Protein AF-A0A7C6NPG9-F1 (afdb_monomer)

Mean predicted aligned error: 8.16 Å

Radius of gyration: 20.33 Å; Cα contacts (8 Å, |Δi|>4): 436; chains: 1; bounding box: 54×54×48 Å

Foldseek 3Di:
DDPVPPPPPDDDDDDDPPPDPVVVCVVPVPPDCPPDPACVVAPDQAEAQAEEEDPVRALVNVLVLCVVRVYAYHYEDELDPVANQAAVNLVVQCVRHVVGRHAYEYEYADPPSPVRYDPVSNVVHLFYEYELQQFQLLEPVRDGGNFQDLPGDHPDLLSNLVRSLVSLLCVLQPPDGHAEHPPPQFGHPVCCVCSDVSCDPVSLLSSLVSCLVRNHAYECEQCRLDDDLVSVLNNVVSVHAYHYHDNDHDPCPPPRPSVVVSCVVSVPHNSRHDDGPDDD

pLDDT: mean 88.04, std 20.7, range [27.03, 98.88]

Structure (mmCIF, N/CA/C/O backbone):
data_AF-A0A7C6NPG9-F1
#
_entry.id   AF-A0A7C6NPG9-F1
#
loop_
_atom_site.group_PDB
_atom_site.id
_atom_site.type_symbol
_atom_site.label_atom_id
_atom_site.label_alt_id
_atom_site.label_comp_id
_atom_site.label_asym_id
_atom_site.label_entity_id
_atom_site.label_seq_id
_atom_site.pdbx_PDB_ins_code
_atom_site.Cartn_x
_atom_site.Cartn_y
_atom_site.Cartn_z
_atom_site.occupancy
_atom_site.B_iso_or_equiv
_atom_site.auth_seq_id
_atom_site.auth_comp_id
_atom_site.auth_asym_id
_atom_site.auth_atom_id
_atom_site.pdbx_PDB_model_num
ATOM 1 N N . MET A 1 1 ? 28.989 20.343 -19.379 1.00 43.62 1 MET A N 1
ATOM 2 C CA . MET A 1 1 ? 28.104 21.466 -19.761 1.00 43.62 1 MET A CA 1
ATOM 3 C C . MET A 1 1 ? 26.789 21.275 -19.014 1.00 43.62 1 MET A C 1
ATOM 5 O O . MET A 1 1 ? 26.152 20.246 -19.195 1.00 43.62 1 MET A O 1
ATOM 9 N N . ASN A 1 2 ? 26.491 22.150 -18.053 1.00 37.84 2 ASN A N 1
ATOM 10 C CA . ASN A 1 2 ? 25.486 21.929 -17.008 1.00 37.84 2 ASN A CA 1
ATOM 11 C C . ASN A 1 2 ? 24.077 22.279 -17.536 1.00 37.84 2 ASN A C 1
ATOM 13 O O . ASN A 1 2 ? 23.869 23.384 -18.029 1.00 37.84 2 ASN A O 1
ATOM 17 N N . ARG A 1 3 ? 23.110 21.351 -17.466 1.00 53.62 3 ARG A N 1
ATOM 18 C CA . ARG A 1 3 ? 21.764 21.485 -18.079 1.00 53.62 3 ARG A CA 1
ATOM 19 C C . ARG A 1 3 ? 20.844 22.520 -17.403 1.00 53.62 3 ARG A C 1
ATOM 21 O O . ARG A 1 3 ? 19.715 22.702 -17.843 1.00 53.62 3 ARG A O 1
ATOM 28 N N . ARG A 1 4 ? 21.317 23.223 -16.369 1.00 50.12 4 ARG A N 1
ATOM 29 C CA . ARG A 1 4 ? 20.534 24.225 -15.623 1.00 50.12 4 ARG A CA 1
ATOM 30 C C . ARG A 1 4 ? 20.455 25.612 -16.275 1.00 50.12 4 ARG A C 1
ATOM 32 O O . ARG A 1 4 ? 19.612 26.398 -15.861 1.00 50.12 4 ARG A O 1
ATOM 39 N N . ASP A 1 5 ? 21.242 25.897 -17.314 1.00 45.09 5 ASP A N 1
ATOM 40 C CA . ASP A 1 5 ? 21.284 27.243 -17.914 1.00 45.09 5 ASP A CA 1
ATOM 41 C C . ASP A 1 5 ? 20.530 27.394 -19.248 1.00 45.09 5 ASP A C 1
ATOM 43 O O . ASP A 1 5 ? 20.424 28.502 -19.767 1.00 45.09 5 ASP A O 1
ATOM 47 N N . PHE A 1 6 ? 19.927 26.330 -19.793 1.00 43.44 6 PHE A N 1
ATOM 48 C CA . PHE A 1 6 ? 19.206 26.429 -21.074 1.00 43.44 6 PHE A CA 1
ATOM 49 C C . PHE A 1 6 ? 17.827 27.110 -20.963 1.00 43.44 6 PHE A C 1
ATOM 51 O O . PHE A 1 6 ? 17.309 27.626 -21.948 1.00 43.44 6 PHE A O 1
ATOM 58 N N . LEU A 1 7 ? 17.239 27.184 -19.765 1.00 41.12 7 LEU A N 1
ATOM 59 C CA . LEU A 1 7 ? 15.895 27.751 -19.574 1.00 41.12 7 LEU A CA 1
ATOM 60 C C . LEU A 1 7 ? 15.866 29.265 -19.309 1.00 41.12 7 LEU A C 1
ATOM 62 O O . LEU A 1 7 ? 14.789 29.825 -19.132 1.00 41.12 7 LEU A O 1
ATOM 66 N N . LYS A 1 8 ? 17.009 29.962 -19.316 1.00 40.19 8 LYS A N 1
ATOM 67 C CA . LYS A 1 8 ? 17.044 31.406 -19.013 1.00 40.19 8 LYS A CA 1
ATOM 68 C C . LYS A 1 8 ? 16.786 32.338 -20.207 1.00 40.19 8 LYS A C 1
ATOM 70 O O . LYS A 1 8 ? 16.685 33.540 -19.990 1.00 40.19 8 LYS A O 1
ATOM 75 N N . HIS A 1 9 ? 16.625 31.831 -21.436 1.00 38.50 9 HIS A N 1
ATOM 76 C CA . HIS A 1 9 ? 16.491 32.694 -22.626 1.00 38.50 9 HIS A CA 1
ATOM 77 C C . HIS A 1 9 ? 15.376 32.348 -23.630 1.00 38.50 9 HIS A C 1
ATOM 79 O O . HIS A 1 9 ? 15.371 32.893 -24.730 1.00 38.50 9 HIS A O 1
ATOM 85 N N . ALA A 1 10 ? 14.375 31.545 -23.267 1.00 38.50 10 ALA A N 1
ATOM 86 C CA . ALA A 1 10 ? 13.179 31.381 -24.103 1.00 38.50 10 ALA A CA 1
ATOM 87 C C . ALA A 1 10 ? 12.038 32.278 -23.593 1.00 38.50 10 ALA A C 1
ATOM 89 O O . ALA A 1 10 ? 11.136 31.840 -22.882 1.00 38.50 10 ALA A O 1
ATOM 90 N N . GLY A 1 11 ? 12.118 33.568 -23.919 1.00 35.56 11 GLY A N 1
ATOM 91 C CA . GLY A 1 11 ? 11.033 34.518 -23.706 1.00 35.56 11 GLY A CA 1
ATOM 92 C C . GLY A 1 11 ? 9.909 34.343 -24.732 1.00 35.56 11 GLY A C 1
ATOM 93 O O . GLY A 1 11 ? 10.155 34.381 -25.930 1.00 35.56 11 GLY A O 1
ATOM 94 N N . VAL A 1 12 ? 8.689 34.194 -24.208 1.00 41.16 12 VAL A N 1
ATOM 95 C CA . VAL A 1 12 ? 7.408 34.742 -24.696 1.00 41.16 12 VAL A CA 1
ATOM 96 C C . VAL A 1 12 ? 7.058 34.546 -26.180 1.00 41.16 12 VAL A C 1
ATOM 98 O O . VAL A 1 12 ? 7.424 35.355 -27.026 1.00 41.16 12 VAL A O 1
ATOM 101 N N . ALA A 1 13 ? 6.162 33.589 -26.450 1.00 30.25 13 ALA A N 1
ATOM 102 C CA . ALA A 1 13 ? 5.085 33.756 -27.432 1.00 30.25 13 ALA A CA 1
ATOM 103 C C . ALA A 1 13 ? 3.959 32.723 -27.214 1.00 30.25 13 ALA A C 1
ATOM 105 O O . ALA A 1 13 ? 4.184 31.526 -27.350 1.00 30.25 13 ALA A O 1
ATOM 106 N N . GLY A 1 14 ? 2.736 33.208 -26.963 1.00 28.72 14 GLY A N 1
ATOM 107 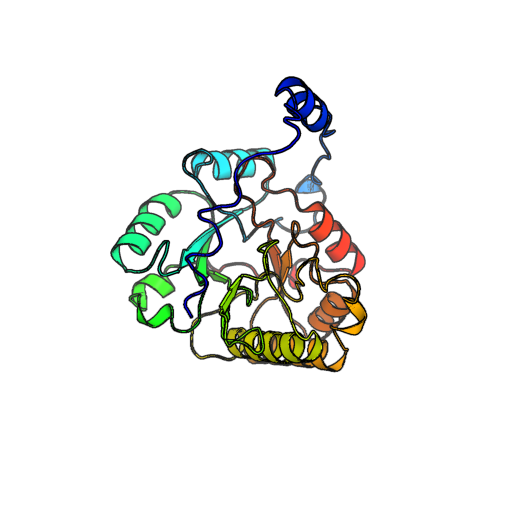C CA . GLY A 1 14 ? 1.514 32.538 -27.426 1.00 28.72 14 GLY A CA 1
ATOM 108 C C . GLY A 1 14 ? 0.586 31.918 -26.375 1.00 28.72 14 GLY A C 1
ATOM 109 O O . GLY A 1 14 ? 0.762 30.773 -25.986 1.00 28.72 14 GLY A O 1
ATOM 110 N N . GLY A 1 15 ? -0.497 32.638 -26.054 1.00 27.03 15 GLY A N 1
ATOM 111 C CA . GLY A 1 15 ? -1.814 32.029 -25.819 1.00 27.03 15 GLY A CA 1
ATOM 112 C C . GLY A 1 15 ? -2.217 31.750 -24.371 1.00 27.03 15 GLY A C 1
ATOM 113 O O . GLY A 1 15 ? -2.255 30.603 -23.943 1.00 27.03 15 GLY A O 1
ATOM 114 N N . ALA A 1 16 ? -2.632 32.786 -23.640 1.00 30.33 16 ALA A N 1
ATOM 115 C CA . ALA A 1 16 ? -3.438 32.606 -22.438 1.00 30.33 16 ALA A CA 1
ATOM 116 C C . ALA A 1 16 ? -4.848 32.121 -22.829 1.00 30.33 16 ALA A C 1
ATOM 118 O O . ALA A 1 16 ? -5.660 32.905 -23.317 1.00 30.33 16 ALA A O 1
ATOM 119 N N . VAL A 1 17 ? -5.155 30.844 -22.592 1.00 34.66 17 VAL A N 1
ATOM 120 C CA . VAL A 1 17 ? -6.544 30.397 -22.426 1.00 34.66 17 VAL A CA 1
ATOM 121 C C . VAL A 1 17 ? -6.832 30.457 -20.934 1.00 34.66 17 VAL A C 1
ATOM 123 O O . VAL A 1 17 ? -6.521 29.539 -20.181 1.00 34.66 17 VAL A O 1
ATOM 126 N N . ALA A 1 18 ? -7.376 31.588 -20.490 1.00 35.69 18 ALA A N 1
ATOM 127 C CA . ALA A 1 18 ? -7.943 31.702 -19.159 1.00 35.69 18 ALA A CA 1
ATOM 128 C C . ALA A 1 18 ? -9.204 30.828 -19.106 1.00 35.69 18 ALA A C 1
ATOM 130 O O . ALA A 1 18 ? -10.278 31.245 -19.537 1.00 35.69 18 ALA A O 1
ATOM 131 N N . ALA A 1 19 ? -9.077 29.599 -18.606 1.00 33.88 19 ALA A N 1
ATOM 132 C CA . ALA A 1 19 ? -10.237 28.817 -18.209 1.00 33.88 19 ALA A CA 1
ATOM 133 C C . ALA A 1 19 ? -10.867 29.518 -16.997 1.00 33.88 19 ALA A C 1
ATOM 135 O O . ALA A 1 19 ? -10.298 29.535 -15.906 1.00 33.88 19 ALA A O 1
ATOM 136 N N . SER A 1 20 ? -12.007 30.179 -17.208 1.00 31.59 20 SER A N 1
ATOM 137 C CA . SER A 1 20 ? -12.741 30.854 -16.141 1.00 31.59 20 SER A CA 1
ATOM 138 C C . SER A 1 20 ? -13.070 29.870 -15.002 1.00 31.59 20 SER A C 1
ATOM 140 O O . SER A 1 20 ? -13.523 28.758 -15.287 1.00 31.59 20 SER A O 1
ATOM 142 N N . PRO A 1 21 ? -12.953 30.277 -13.720 1.00 36.16 21 PRO A N 1
ATOM 143 C CA . PRO A 1 21 ? -13.248 29.417 -12.563 1.00 36.16 21 PRO A CA 1
ATOM 144 C C . PRO A 1 21 ? -14.691 28.875 -12.546 1.00 36.16 21 PRO A C 1
ATOM 146 O O . PRO A 1 21 ? -14.996 27.896 -11.870 1.00 36.16 21 PRO A O 1
ATOM 149 N N . LEU A 1 22 ? -15.582 29.493 -13.326 1.00 31.06 22 LEU A N 1
ATOM 150 C CA . LEU A 1 22 ? -16.975 29.091 -13.507 1.00 31.06 22 LEU A CA 1
ATOM 151 C C . LEU A 1 22 ? -17.149 27.795 -14.320 1.00 31.06 22 LEU A C 1
ATOM 153 O O . LEU A 1 22 ? -18.102 27.065 -14.060 1.00 31.06 22 LEU A O 1
ATOM 157 N N . LEU A 1 23 ? -16.237 27.464 -15.246 1.00 31.91 23 LEU A N 1
ATOM 158 C CA . LEU A 1 23 ? -16.332 26.220 -16.028 1.00 31.91 23 LEU A CA 1
ATOM 159 C C . LEU A 1 23 ? -15.858 24.995 -15.231 1.00 31.91 23 LEU A C 1
ATOM 161 O O . LEU A 1 23 ? -16.433 23.918 -15.364 1.00 31.91 23 LEU A O 1
ATOM 165 N N . ALA A 1 24 ? -14.856 25.168 -14.362 1.00 33.75 24 ALA A N 1
ATOM 166 C CA . ALA A 1 24 ? -14.411 24.113 -13.453 1.00 33.75 24 ALA A CA 1
ATOM 167 C C . ALA A 1 24 ? -15.534 23.737 -12.470 1.00 33.75 24 ALA A C 1
ATOM 169 O O . ALA A 1 24 ? -15.864 22.564 -12.331 1.00 33.75 24 ALA A O 1
ATOM 170 N N . ASN A 1 25 ? -16.219 24.724 -11.882 1.00 31.23 25 ASN A N 1
ATOM 171 C CA . ASN A 1 25 ? -17.321 24.459 -10.951 1.00 31.23 25 ASN A CA 1
ATOM 172 C C . ASN A 1 25 ? -18.562 23.818 -11.597 1.00 31.23 25 ASN A C 1
ATOM 174 O O . ASN A 1 25 ? -19.316 23.146 -10.898 1.00 31.23 25 ASN A O 1
ATOM 178 N N . GLN A 1 26 ? -18.791 23.983 -12.904 1.00 28.05 26 GLN A N 1
ATOM 179 C CA . GLN A 1 26 ? -19.907 23.318 -13.591 1.00 28.05 26 GLN A CA 1
ATOM 180 C C . GLN A 1 26 ? -19.599 21.870 -13.993 1.00 28.05 26 GLN A C 1
ATOM 182 O O . GLN A 1 26 ? -20.517 21.056 -14.033 1.00 28.05 26 GLN A O 1
ATOM 187 N N . LEU A 1 27 ? -18.329 21.520 -14.220 1.00 31.00 27 LEU A N 1
ATOM 188 C CA . LEU A 1 27 ? -17.924 20.137 -14.501 1.00 31.00 27 LEU A CA 1
ATOM 189 C C . LEU A 1 27 ? -17.851 19.266 -13.233 1.00 31.00 27 LEU A C 1
ATOM 191 O O . LEU A 1 27 ? -18.008 18.053 -13.326 1.00 31.00 27 LEU A O 1
ATOM 195 N N . PHE A 1 28 ? -17.692 19.871 -12.049 1.00 37.09 28 PHE A N 1
ATOM 196 C CA . PHE A 1 28 ? -17.689 19.158 -10.761 1.00 37.09 28 PHE A CA 1
ATOM 197 C C . PHE A 1 28 ? -19.038 19.168 -10.016 1.00 37.09 28 PHE A C 1
ATOM 199 O O . PHE A 1 28 ? -19.187 18.440 -9.037 1.00 37.09 28 PHE A O 1
ATOM 206 N N . SER A 1 29 ? -20.041 19.937 -10.462 1.00 31.78 29 SER A N 1
ATOM 207 C CA . SER A 1 29 ? -21.351 20.018 -9.782 1.00 31.78 29 SER A CA 1
ATOM 208 C C . SER A 1 29 ? -22.369 18.953 -10.207 1.00 31.78 29 SER A C 1
ATOM 210 O O . SER A 1 29 ? -23.457 18.901 -9.642 1.00 31.78 29 SER A O 1
ATOM 212 N N . HIS A 1 30 ? -22.023 18.096 -11.171 1.00 30.38 30 HIS A N 1
ATOM 213 C CA . HIS A 1 30 ? -22.862 16.982 -11.636 1.00 30.38 30 HIS A CA 1
ATOM 214 C C . HIS A 1 30 ? -22.224 15.615 -11.363 1.00 30.38 30 HIS A C 1
ATOM 216 O O . HIS A 1 30 ? -22.497 14.642 -12.063 1.00 30.38 30 HIS A O 1
ATOM 222 N N . ALA A 1 31 ? -21.394 15.511 -10.321 1.00 39.16 31 ALA A N 1
ATOM 223 C CA . ALA A 1 31 ? -21.174 14.215 -9.699 1.00 39.16 31 ALA A CA 1
ATOM 224 C C . ALA A 1 31 ? -22.497 13.808 -9.038 1.00 39.16 31 ALA A C 1
ATOM 226 O O . ALA A 1 31 ? -22.768 14.179 -7.893 1.00 39.16 31 ALA A O 1
ATOM 227 N N . GLU A 1 32 ? -23.342 13.093 -9.786 1.00 35.56 32 GLU A N 1
ATOM 228 C CA . GLU A 1 32 ? -24.391 12.265 -9.206 1.00 35.56 32 GLU A CA 1
ATOM 229 C C . GLU A 1 32 ? -23.813 11.587 -7.964 1.00 35.56 32 GLU A C 1
ATOM 231 O O . GLU A 1 32 ? -22.690 11.071 -7.977 1.00 35.56 32 GLU A O 1
ATOM 236 N N . GLN A 1 33 ? -24.561 11.657 -6.866 1.00 39.97 33 GLN A N 1
ATOM 237 C CA . GLN A 1 33 ? -24.292 10.870 -5.677 1.00 39.97 33 GLN A CA 1
ATOM 238 C C . GLN A 1 33 ? -24.387 9.398 -6.078 1.00 39.97 33 GLN A C 1
ATOM 240 O O . GLN A 1 33 ? -25.442 8.779 -5.971 1.00 39.97 33 GLN A O 1
ATOM 245 N N . VAL A 1 34 ? -23.286 8.840 -6.576 1.00 40.56 34 VAL A N 1
ATOM 246 C CA . VAL A 1 34 ? -23.107 7.399 -6.644 1.00 40.56 34 VAL A CA 1
ATOM 247 C C . VAL A 1 34 ? -23.049 6.973 -5.185 1.00 40.56 34 VAL A C 1
ATOM 249 O O . VAL A 1 34 ? -22.063 7.206 -4.485 1.00 40.56 34 VAL A O 1
ATOM 252 N N . ASN A 1 35 ? -24.191 6.512 -4.681 1.00 44.44 35 ASN A N 1
ATOM 253 C CA . ASN A 1 35 ? -24.309 5.996 -3.332 1.00 44.44 35 ASN A CA 1
ATOM 254 C C . ASN A 1 35 ? -23.356 4.804 -3.235 1.00 44.44 35 ASN A C 1
ATOM 256 O O . ASN A 1 35 ? -23.610 3.772 -3.855 1.00 44.44 35 ASN A O 1
ATOM 260 N N . ALA A 1 36 ? -22.270 4.949 -2.469 1.00 49.53 36 ALA A N 1
ATOM 261 C CA . ALA A 1 36 ? -21.516 3.793 -2.002 1.00 49.53 36 ALA A CA 1
ATOM 262 C C . ALA A 1 36 ? -22.527 2.797 -1.402 1.00 49.53 36 ALA A C 1
ATOM 264 O O . ALA A 1 36 ? -23.459 3.248 -0.720 1.00 49.53 36 ALA A O 1
ATOM 265 N N . PRO A 1 37 ? -22.417 1.484 -1.676 1.00 51.66 37 PRO A N 1
ATOM 266 C CA . PRO A 1 37 ? -23.374 0.528 -1.142 1.00 51.66 37 PRO A CA 1
ATOM 267 C C . PRO A 1 37 ? -23.419 0.681 0.372 1.00 51.66 37 PRO A C 1
ATOM 269 O O . PRO A 1 37 ? -22.382 0.814 1.031 1.00 51.66 37 PRO A O 1
ATOM 272 N N . ALA A 1 38 ? -24.633 0.728 0.911 1.00 55.78 38 ALA A N 1
ATOM 273 C CA . ALA A 1 38 ? -24.806 0.869 2.340 1.00 55.78 38 ALA A CA 1
ATOM 274 C C . ALA A 1 38 ? -24.139 -0.331 3.020 1.00 55.78 38 ALA A C 1
ATOM 276 O O . ALA A 1 38 ? -24.291 -1.463 2.565 1.00 55.78 38 ALA A O 1
ATOM 277 N N . GLN A 1 39 ? -23.443 -0.103 4.137 1.00 59.75 39 GLN A N 1
ATOM 278 C CA . GLN A 1 39 ? -22.851 -1.164 4.966 1.00 59.75 39 GLN A CA 1
ATOM 279 C C . GLN A 1 39 ? -23.818 -2.341 5.214 1.00 59.75 39 GLN A C 1
ATOM 281 O O . GLN A 1 39 ? -23.395 -3.486 5.330 1.00 59.75 39 GLN A O 1
ATOM 286 N N . HIS A 1 40 ? -25.124 -2.063 5.273 1.00 55.12 40 HIS A N 1
ATOM 287 C CA . HIS A 1 40 ? -26.181 -3.056 5.465 1.00 55.12 40 HIS A CA 1
ATOM 288 C C . HIS A 1 40 ? -26.292 -4.110 4.350 1.00 55.12 40 HIS A C 1
ATOM 290 O O . HIS A 1 40 ? -26.824 -5.187 4.610 1.00 55.12 40 HIS A O 1
ATOM 296 N N . ASP A 1 41 ? -25.771 -3.838 3.153 1.00 65.88 41 ASP A N 1
ATOM 297 C CA . ASP A 1 41 ? -25.825 -4.753 2.007 1.00 65.88 41 ASP A CA 1
ATOM 298 C C . ASP A 1 41 ? -24.621 -5.709 1.948 1.00 65.88 41 ASP A C 1
ATOM 300 O O . ASP A 1 41 ? -24.565 -6.595 1.089 1.00 65.88 41 ASP A O 1
ATOM 304 N N . LEU A 1 42 ? -23.645 -5.549 2.850 1.00 68.19 42 LEU A N 1
ATOM 305 C CA . LEU A 1 42 ? -22.427 -6.352 2.880 1.00 68.19 42 LEU A CA 1
ATOM 306 C C . LEU A 1 42 ? -22.455 -7.351 4.044 1.00 68.19 42 LEU A C 1
ATOM 308 O O . LEU A 1 42 ? -22.781 -6.987 5.173 1.00 68.19 42 LEU A O 1
ATOM 312 N N . PRO A 1 43 ? -22.044 -8.614 3.824 1.00 71.00 43 PRO A N 1
ATOM 313 C CA . PRO A 1 43 ? -21.986 -9.617 4.887 1.00 71.00 43 PRO A CA 1
ATOM 314 C C . PRO A 1 43 ? -20.793 -9.415 5.840 1.00 71.00 43 PRO A C 1
ATOM 316 O O . PRO A 1 43 ? -20.511 -10.280 6.664 1.00 71.00 43 PRO A O 1
ATOM 319 N N . TYR A 1 44 ? -20.059 -8.307 5.716 1.00 75.25 44 TYR A N 1
ATOM 320 C CA . TYR A 1 44 ? -18.877 -7.980 6.504 1.00 75.25 44 TYR A CA 1
ATOM 321 C C . TYR A 1 44 ? -18.756 -6.474 6.710 1.00 75.25 44 TYR A C 1
ATOM 323 O O . TYR A 1 44 ? -19.300 -5.676 5.950 1.00 75.25 44 TYR A O 1
ATOM 331 N N . ARG A 1 45 ? -17.987 -6.086 7.733 1.00 85.00 45 ARG A N 1
ATOM 332 C CA . ARG A 1 45 ? -17.668 -4.684 7.996 1.00 85.00 45 ARG A CA 1
ATOM 333 C C . ARG A 1 45 ? -16.815 -4.126 6.855 1.00 85.00 45 ARG A C 1
ATOM 335 O O . ARG A 1 45 ? -15.679 -4.560 6.681 1.00 85.00 45 ARG A O 1
ATOM 342 N N . LEU A 1 46 ? -17.334 -3.147 6.118 1.00 92.50 46 LEU A N 1
ATOM 343 C CA . LEU A 1 46 ? -16.560 -2.402 5.133 1.00 92.50 46 LEU A CA 1
ATOM 344 C C . LEU A 1 46 ? -15.483 -1.564 5.829 1.00 92.50 46 LEU A C 1
ATOM 346 O O . LEU A 1 46 ? -15.787 -0.760 6.716 1.00 92.50 46 LEU A O 1
ATOM 350 N N . MET A 1 47 ? -14.232 -1.778 5.428 1.00 96.00 47 MET A N 1
ATOM 351 C CA . MET A 1 47 ? -13.071 -1.049 5.926 1.00 96.00 47 MET A CA 1
ATOM 352 C C . MET A 1 47 ? -12.332 -0.394 4.767 1.00 96.00 47 MET A C 1
ATOM 354 O O . MET A 1 47 ? -12.141 -1.038 3.742 1.00 96.00 47 MET A O 1
ATOM 358 N N . ASP A 1 48 ? -11.893 0.845 4.953 1.00 97.75 48 ASP A N 1
ATOM 359 C CA . ASP A 1 48 ? -10.952 1.543 4.073 1.00 97.75 48 ASP A CA 1
ATOM 360 C C . ASP A 1 48 ? -9.680 1.814 4.883 1.00 97.75 48 ASP A C 1
ATOM 362 O O . ASP A 1 48 ? -9.670 2.685 5.754 1.00 97.75 48 ASP A O 1
ATOM 366 N N . LEU A 1 49 ? -8.643 1.003 4.665 1.00 98.50 49 LEU A N 1
ATOM 367 C CA . LEU A 1 49 ? -7.393 1.011 5.437 1.00 98.50 49 LEU A CA 1
ATOM 368 C C . LEU A 1 49 ? -6.282 1.812 4.747 1.00 98.50 49 LEU A C 1
ATOM 370 O O . LEU A 1 49 ? -5.103 1.581 4.996 1.00 98.50 49 LEU A O 1
ATOM 374 N N . HIS A 1 50 ? -6.646 2.729 3.851 1.00 98.31 50 HIS A N 1
ATOM 375 C CA . HIS A 1 50 ? -5.683 3.616 3.222 1.00 98.31 50 HIS A CA 1
ATOM 376 C C . HIS A 1 50 ? -6.320 4.982 2.994 1.00 98.31 50 HIS A C 1
ATOM 378 O O . HIS A 1 50 ? -6.771 5.307 1.896 1.00 98.31 50 HIS A O 1
ATOM 384 N N . VAL A 1 51 ? -6.357 5.796 4.046 1.00 98.06 51 VAL A N 1
ATOM 385 C CA . VAL A 1 51 ? -6.794 7.190 3.957 1.00 98.06 51 VAL A CA 1
ATOM 386 C C . VAL A 1 51 ? -5.806 8.131 4.628 1.00 98.06 51 VAL A C 1
ATOM 388 O O . VAL A 1 51 ? -5.068 7.743 5.531 1.00 98.06 51 VAL A O 1
ATOM 391 N N . HIS A 1 52 ? -5.816 9.385 4.194 1.00 97.62 52 HIS A N 1
ATOM 392 C CA . HIS A 1 52 ? -4.917 10.430 4.667 1.00 97.62 52 HIS A CA 1
ATOM 393 C C . HIS A 1 52 ? -5.715 11.645 5.137 1.00 97.62 52 HIS A C 1
ATOM 395 O O . HIS A 1 52 ? -6.759 11.974 4.571 1.00 97.62 52 HIS A O 1
ATOM 401 N N . THR A 1 53 ? -5.181 12.347 6.130 1.00 96.94 53 THR A N 1
ATOM 402 C CA . THR A 1 53 ? -5.647 13.678 6.539 1.00 96.94 53 THR A CA 1
ATOM 403 C C . THR A 1 53 ? -4.804 14.778 5.886 1.00 96.94 53 THR A C 1
ATOM 405 O O . THR A 1 53 ? -3.676 14.541 5.434 1.00 96.94 53 THR A O 1
ATOM 408 N N . THR A 1 54 ? -5.356 15.988 5.822 1.00 95.38 54 THR A N 1
ATOM 409 C CA . THR A 1 54 ? -4.673 17.230 5.423 1.00 95.38 54 THR A CA 1
ATOM 410 C C . THR A 1 54 ? -5.066 18.365 6.372 1.00 95.38 54 THR A C 1
ATOM 412 O O . THR A 1 54 ? -5.897 18.171 7.260 1.00 95.38 54 THR A O 1
ATOM 415 N N . ASP A 1 55 ? -4.502 19.557 6.174 1.00 93.12 55 ASP A N 1
ATOM 416 C CA . ASP A 1 55 ? -4.878 20.744 6.953 1.00 93.12 55 ASP A CA 1
ATOM 417 C C . ASP A 1 55 ? -6.347 21.153 6.708 1.00 93.12 55 ASP A C 1
ATOM 419 O O . ASP A 1 55 ? -7.003 21.703 7.590 1.00 93.12 55 ASP A O 1
ATOM 423 N N . GLU A 1 56 ? -6.887 20.853 5.523 1.00 93.81 56 GLU A N 1
ATOM 424 C CA . GLU A 1 56 ? -8.272 21.131 5.122 1.00 93.81 56 GLU A CA 1
ATOM 425 C C . GLU A 1 56 ? -9.226 19.936 5.269 1.00 93.81 56 GLU A C 1
ATOM 427 O O . GLU A 1 56 ? -10.427 20.088 5.039 1.00 93.81 56 GLU A O 1
ATOM 432 N N . PHE A 1 57 ? -8.709 18.751 5.597 1.00 95.31 57 PHE A N 1
ATOM 433 C CA . PHE A 1 57 ? -9.490 17.530 5.769 1.00 95.31 57 PHE A CA 1
ATOM 434 C C . PHE A 1 57 ? -8.971 16.748 6.979 1.00 95.31 57 PHE A C 1
ATOM 436 O O . PHE A 1 57 ? -7.995 15.994 6.891 1.00 95.31 57 PHE A O 1
ATOM 443 N N . THR A 1 58 ? -9.603 16.963 8.130 1.00 97.00 58 THR A N 1
ATOM 444 C CA . THR A 1 58 ? -9.046 16.574 9.431 1.00 97.00 58 THR A CA 1
ATOM 445 C C . THR A 1 58 ? -9.489 15.179 9.873 1.00 97.00 58 THR A C 1
ATOM 447 O O . THR A 1 58 ? -10.301 14.507 9.233 1.00 97.00 58 THR A O 1
ATOM 450 N N . ILE A 1 59 ? -8.968 14.719 11.012 1.00 97.88 59 ILE A N 1
ATOM 451 C CA . ILE A 1 59 ? -9.396 13.456 11.621 1.00 97.88 59 ILE A CA 1
ATOM 452 C C . ILE A 1 59 ? -10.880 13.481 12.029 1.00 97.88 59 ILE A C 1
ATOM 454 O O . ILE A 1 59 ? -11.575 12.467 11.933 1.00 97.88 59 ILE A O 1
ATOM 458 N N . GLU A 1 60 ? -11.412 14.638 12.423 1.00 97.75 60 GLU A N 1
ATOM 459 C CA . GLU A 1 60 ? -12.837 14.822 12.701 1.00 97.75 60 GLU A CA 1
ATOM 460 C C . GLU A 1 60 ? -13.690 14.614 11.449 1.00 97.75 60 GLU A C 1
ATOM 462 O O . GLU A 1 60 ? -14.751 13.989 11.544 1.00 97.75 60 GLU A O 1
ATOM 467 N N . ASP A 1 61 ? -13.218 15.068 10.283 1.00 97.50 61 ASP A N 1
ATOM 468 C CA . ASP A 1 61 ? -13.896 14.833 9.007 1.00 97.50 61 ASP A CA 1
ATOM 469 C C . ASP A 1 61 ? -13.925 13.338 8.668 1.00 97.50 61 ASP A C 1
ATOM 471 O O . ASP A 1 61 ? -14.987 12.810 8.324 1.00 97.50 61 ASP A O 1
ATOM 475 N N . VAL A 1 62 ? -12.808 12.621 8.855 1.00 97.56 62 VAL A N 1
ATOM 476 C CA . VAL A 1 62 ? -12.746 11.153 8.694 1.00 97.56 62 VAL A CA 1
ATOM 477 C C . VAL A 1 62 ? -13.790 10.471 9.586 1.00 97.56 62 VAL A C 1
ATOM 479 O O . VAL A 1 62 ? -14.574 9.636 9.124 1.00 97.56 62 VAL A O 1
ATOM 482 N N . VAL A 1 63 ? -13.857 10.852 10.866 1.00 97.31 63 VAL A N 1
ATOM 483 C CA . VAL A 1 63 ? -14.828 10.296 11.823 1.00 97.31 63 VAL A CA 1
ATOM 484 C C . VAL A 1 63 ? -16.267 10.626 11.416 1.00 97.31 63 VAL A C 1
ATOM 486 O O . VAL A 1 63 ? -17.152 9.772 11.536 1.00 97.31 63 VAL A O 1
ATOM 489 N N . ALA A 1 64 ? -16.532 11.839 10.929 1.00 96.06 64 ALA A N 1
ATOM 490 C CA . ALA A 1 64 ? -17.853 12.244 10.462 1.00 96.06 64 ALA A CA 1
ATOM 491 C C . ALA A 1 64 ? -18.294 11.435 9.231 1.00 96.06 64 ALA A C 1
ATOM 493 O O . ALA A 1 64 ? -19.432 10.954 9.187 1.00 96.06 64 ALA A O 1
ATOM 494 N N . VAL A 1 65 ? -17.392 11.214 8.268 1.00 94.56 65 VAL A N 1
ATOM 495 C CA . VAL A 1 65 ? -17.642 10.349 7.105 1.00 94.56 65 VAL A CA 1
ATOM 496 C C . VAL A 1 65 ? -17.902 8.910 7.554 1.00 94.56 65 VAL A C 1
ATOM 498 O O . VAL A 1 65 ? -18.866 8.300 7.088 1.00 94.56 65 VAL A O 1
ATOM 501 N N . GLY A 1 66 ? -17.126 8.381 8.505 1.00 93.75 66 GLY A N 1
ATOM 502 C CA . GLY A 1 66 ? -17.316 7.029 9.045 1.00 93.75 66 GLY A CA 1
ATOM 503 C C . GLY A 1 66 ? -18.685 6.846 9.692 1.00 93.75 66 GLY A C 1
ATOM 504 O O . GLY A 1 66 ? -19.407 5.905 9.370 1.00 93.75 66 GLY A O 1
ATOM 505 N N . LYS A 1 67 ? -19.115 7.807 10.519 1.00 93.00 67 LYS A N 1
ATOM 506 C CA . LYS A 1 67 ? -20.460 7.806 11.125 1.00 93.00 67 LYS A CA 1
ATOM 507 C C . LYS A 1 67 ? -21.576 7.865 10.083 1.00 93.00 67 LYS A C 1
ATOM 509 O O . LYS A 1 67 ? -22.601 7.215 10.258 1.00 93.00 67 LYS A O 1
ATOM 514 N N . LYS A 1 68 ? -21.391 8.648 9.018 1.00 91.50 68 LYS A N 1
ATOM 515 C CA . LYS A 1 68 ? -22.393 8.823 7.959 1.00 91.50 68 LYS A CA 1
ATOM 516 C C . LYS A 1 68 ? -22.525 7.591 7.060 1.00 91.50 68 LYS A C 1
ATOM 518 O O . LYS A 1 68 ? -23.626 7.287 6.615 1.00 91.50 68 LYS A O 1
ATOM 523 N N . THR A 1 69 ? -21.412 6.930 6.753 1.00 89.31 69 THR A N 1
ATOM 524 C CA . THR A 1 69 ? -21.345 5.855 5.745 1.00 89.31 69 THR A CA 1
ATOM 525 C C . THR A 1 69 ? -21.353 4.451 6.348 1.00 89.31 69 THR A C 1
ATOM 527 O O . THR A 1 69 ? -21.684 3.490 5.660 1.00 89.31 69 THR A O 1
ATOM 530 N N . GLY A 1 70 ? -20.986 4.315 7.624 1.00 90.69 70 GLY A N 1
ATOM 531 C CA . GLY A 1 70 ? -20.757 3.024 8.274 1.00 90.69 70 GLY A CA 1
ATOM 532 C C . GLY A 1 70 ? -19.414 2.375 7.917 1.00 90.69 70 GLY A C 1
ATOM 533 O O . GLY A 1 70 ? -19.139 1.274 8.401 1.00 90.69 70 GLY A O 1
ATOM 534 N N . VAL A 1 71 ? -18.578 3.033 7.102 1.00 94.50 71 VAL A N 1
ATOM 535 C CA . VAL A 1 71 ? -17.222 2.575 6.770 1.00 94.50 71 VAL A CA 1
ATOM 536 C C . VAL A 1 71 ? -16.311 2.769 7.977 1.00 94.50 71 VAL A C 1
ATOM 538 O O . VAL A 1 71 ? -16.293 3.833 8.598 1.00 94.50 71 VAL A O 1
ATOM 541 N N . GLN A 1 72 ? -15.533 1.739 8.302 1.00 96.50 72 GLN A N 1
ATOM 542 C CA . GLN A 1 72 ? -14.459 1.855 9.279 1.00 96.50 72 GLN A CA 1
ATOM 543 C C . GLN A 1 72 ? -13.161 2.262 8.588 1.00 96.50 72 GLN A C 1
ATOM 545 O O . GLN A 1 72 ? -12.687 1.575 7.689 1.00 96.50 72 GLN A O 1
ATOM 550 N N . PHE A 1 73 ? -12.563 3.357 9.041 1.00 98.12 73 PHE A N 1
ATOM 551 C CA . PHE A 1 73 ? -11.353 3.896 8.433 1.00 98.12 73 PHE A CA 1
ATOM 552 C C . PHE A 1 73 ? -10.087 3.461 9.161 1.00 98.12 73 PHE A C 1
ATOM 554 O O . PHE A 1 73 ? -10.091 3.293 10.386 1.00 98.12 73 PHE A O 1
ATOM 561 N N . GLY A 1 74 ? -9.015 3.310 8.388 1.00 98.38 74 GLY A N 1
ATOM 562 C CA . GLY A 1 74 ? -7.635 3.285 8.833 1.00 98.38 74 GLY A CA 1
ATOM 563 C C . GLY A 1 74 ? -6.874 4.474 8.253 1.00 98.38 74 GLY A C 1
ATOM 564 O O . GLY A 1 74 ? -6.705 4.571 7.042 1.00 98.38 74 GLY A O 1
ATOM 565 N N . VAL A 1 75 ? -6.413 5.365 9.128 1.00 98.62 75 VAL A N 1
ATOM 566 C CA . VAL A 1 75 ? -5.657 6.565 8.758 1.00 98.62 75 VAL A CA 1
ATOM 567 C C . VAL A 1 75 ? -4.175 6.233 8.744 1.00 98.62 75 VAL A C 1
ATOM 569 O O . VAL A 1 75 ? -3.651 5.718 9.732 1.00 98.62 75 VAL A O 1
ATOM 572 N N . VAL A 1 76 ? -3.503 6.544 7.640 1.00 98.25 76 VAL A N 1
ATOM 573 C CA . VAL A 1 76 ? -2.059 6.370 7.487 1.00 98.25 76 VAL A CA 1
ATOM 574 C C . VAL A 1 76 ? -1.358 7.713 7.326 1.00 98.25 76 VAL A C 1
ATOM 576 O O . VAL A 1 76 ? -1.940 8.696 6.868 1.00 98.25 76 VAL A O 1
ATOM 579 N N . ASN A 1 77 ? -0.075 7.752 7.682 1.00 97.31 77 ASN A N 1
ATOM 580 C CA . ASN A 1 77 ? 0.795 8.880 7.374 1.00 97.31 77 ASN A CA 1
ATOM 581 C C . ASN A 1 77 ? 2.099 8.396 6.735 1.00 97.31 77 ASN A C 1
ATOM 583 O O . ASN A 1 77 ? 2.598 7.317 7.066 1.00 97.31 77 ASN A O 1
ATOM 587 N N . ASN A 1 78 ? 2.654 9.193 5.817 1.00 97.81 78 ASN A N 1
ATOM 588 C CA . ASN A 1 78 ? 3.846 8.789 5.083 1.00 97.81 78 ASN A CA 1
ATOM 589 C C . ASN A 1 78 ? 5.082 8.856 5.980 1.00 97.81 78 ASN A C 1
ATOM 591 O O . ASN A 1 78 ? 5.430 9.941 6.456 1.00 97.81 78 ASN A O 1
ATOM 595 N N . VAL A 1 79 ? 5.776 7.727 6.135 1.00 98.00 79 VAL A N 1
ATOM 596 C CA . VAL A 1 79 ? 7.105 7.675 6.752 1.00 98.00 79 VAL A CA 1
ATOM 597 C C . VAL A 1 79 ? 8.141 7.908 5.656 1.00 98.00 79 VAL A C 1
ATOM 599 O O . VAL A 1 79 ? 8.464 7.006 4.880 1.00 98.00 79 VAL A O 1
ATOM 602 N N . ALA A 1 80 ? 8.610 9.149 5.542 1.00 95.38 80 ALA A N 1
ATOM 603 C CA . ALA A 1 80 ? 9.516 9.581 4.483 1.00 95.38 80 ALA A CA 1
ATOM 604 C C . ALA A 1 80 ? 10.344 10.814 4.893 1.00 95.38 80 ALA A C 1
ATOM 606 O O . ALA A 1 80 ? 9.847 11.632 5.669 1.00 95.38 80 ALA A O 1
ATOM 607 N N . PRO A 1 81 ? 11.542 11.033 4.307 1.00 91.12 81 PRO A N 1
ATOM 608 C CA . PRO A 1 81 ? 12.398 12.188 4.612 1.00 91.12 81 PRO A CA 1
ATOM 609 C C . PRO A 1 81 ? 11.741 13.564 4.446 1.00 91.12 81 PRO A C 1
ATOM 611 O O . PRO A 1 81 ? 12.189 14.536 5.043 1.00 91.12 81 PRO A O 1
ATOM 614 N N . TRP A 1 82 ? 10.706 13.660 3.610 1.00 90.88 82 TRP A N 1
ATOM 615 C CA . TRP A 1 82 ? 9.966 14.893 3.324 1.00 90.88 82 TRP A CA 1
ATOM 616 C C . TRP A 1 82 ? 8.659 15.025 4.123 1.00 90.88 82 TRP A C 1
ATOM 618 O O . TRP A 1 82 ? 7.881 15.940 3.859 1.00 90.88 82 TRP A O 1
ATOM 628 N N . LYS A 1 83 ? 8.382 14.100 5.050 1.00 92.88 83 LYS A N 1
ATOM 629 C CA . LYS A 1 83 ? 7.178 14.101 5.888 1.00 92.88 83 LYS A CA 1
ATOM 630 C C . LYS A 1 83 ? 7.526 13.647 7.311 1.00 92.88 83 LYS A C 1
ATOM 632 O O . LYS A 1 83 ? 8.278 14.334 7.992 1.00 92.88 83 LYS A O 1
ATOM 637 N N . MET A 1 84 ? 6.998 12.515 7.772 1.00 95.56 84 MET A N 1
ATOM 638 C CA . MET A 1 84 ? 7.279 11.965 9.098 1.00 95.56 84 MET A CA 1
ATOM 639 C C . MET A 1 84 ? 8.562 11.123 9.046 1.00 95.56 84 MET A C 1
ATOM 641 O O . MET A 1 84 ? 8.586 10.104 8.358 1.00 95.56 84 MET A O 1
ATOM 645 N N . TRP A 1 85 ? 9.636 11.540 9.733 1.00 96.88 85 TRP A N 1
ATOM 646 C CA . TRP A 1 85 ? 10.962 10.895 9.606 1.00 96.88 85 TRP A CA 1
ATOM 647 C C . TRP A 1 85 ? 11.747 10.700 10.912 1.00 96.88 85 TRP A C 1
ATOM 649 O O . TRP A 1 85 ? 12.930 10.339 10.881 1.00 96.88 85 TRP A O 1
ATOM 659 N N . ASP A 1 86 ? 11.096 10.936 12.048 1.00 98.06 86 ASP A N 1
ATOM 660 C CA . ASP A 1 86 ? 11.638 10.722 13.385 1.00 98.06 86 ASP A CA 1
ATOM 661 C C . ASP A 1 86 ? 10.528 10.393 14.400 1.00 98.06 86 ASP A C 1
ATOM 663 O O . ASP A 1 86 ? 9.326 10.459 14.116 1.00 98.06 86 ASP A O 1
ATOM 667 N N . ASP A 1 87 ? 10.960 10.006 15.598 1.00 98.50 87 ASP A N 1
ATOM 668 C CA . ASP A 1 87 ? 10.096 9.630 16.714 1.00 98.50 87 ASP A CA 1
ATOM 669 C C . ASP A 1 87 ? 9.178 10.753 17.201 1.00 98.50 87 ASP A C 1
ATOM 671 O O . ASP A 1 87 ? 8.123 10.466 17.766 1.00 98.50 87 ASP A O 1
ATOM 675 N N . GLU A 1 88 ? 9.592 12.014 17.075 1.00 98.25 88 GLU A N 1
ATOM 676 C CA . GLU A 1 88 ? 8.804 13.158 17.537 1.00 98.25 88 GLU A CA 1
ATOM 677 C C . GLU A 1 88 ? 7.590 13.348 16.628 1.00 98.25 88 GLU A C 1
ATOM 679 O O . GLU A 1 88 ? 6.455 13.387 17.108 1.00 98.25 88 GLU A O 1
ATOM 684 N N . ALA A 1 89 ? 7.814 13.346 15.313 1.00 98.00 89 ALA A N 1
ATOM 685 C CA . ALA A 1 89 ? 6.749 13.419 14.325 1.00 98.00 89 ALA A CA 1
ATOM 686 C C . ALA A 1 89 ? 5.787 12.221 14.427 1.00 98.00 89 ALA A C 1
ATOM 688 O O . ALA A 1 89 ? 4.570 12.405 14.346 1.00 98.00 89 ALA A O 1
ATOM 689 N N . LEU A 1 90 ? 6.307 11.009 14.665 1.00 98.44 90 LEU A N 1
ATOM 690 C CA . LEU A 1 90 ? 5.470 9.820 14.854 1.00 98.44 90 LEU A CA 1
ATOM 691 C C . LEU A 1 90 ? 4.610 9.898 16.121 1.00 98.44 90 LEU A C 1
ATOM 693 O O . LEU A 1 90 ? 3.422 9.580 16.075 1.00 98.44 90 LEU A O 1
ATOM 697 N N . LYS A 1 91 ? 5.174 10.353 17.245 1.00 98.44 91 LYS A N 1
ATOM 698 C CA . LYS A 1 91 ? 4.403 10.563 18.482 1.00 98.44 91 LYS A CA 1
ATOM 699 C C . LYS A 1 91 ? 3.288 11.579 18.273 1.00 98.44 91 LYS A C 1
ATOM 701 O O . LYS A 1 91 ? 2.160 11.296 18.652 1.00 98.44 91 LYS A O 1
ATOM 706 N N . LYS A 1 92 ? 3.574 12.697 17.598 1.00 98.00 92 LYS A N 1
ATOM 707 C CA . LYS A 1 92 ? 2.557 13.705 17.275 1.00 98.00 92 LYS A CA 1
ATOM 708 C C . LYS A 1 92 ? 1.408 13.112 16.455 1.00 98.00 92 LYS A C 1
ATOM 710 O O . LYS A 1 92 ? 0.253 13.297 16.816 1.00 98.00 92 LYS A O 1
ATOM 715 N N . PHE A 1 93 ? 1.717 12.349 15.403 1.00 98.00 93 PHE A N 1
ATOM 716 C CA . PHE A 1 93 ? 0.695 11.671 14.599 1.00 98.00 93 PHE A CA 1
ATOM 717 C C . PHE A 1 93 ? -0.177 10.727 15.445 1.00 98.00 93 PHE A C 1
ATOM 719 O O . PHE A 1 93 ? -1.400 10.705 15.309 1.00 98.00 93 PHE A O 1
ATOM 726 N N . PHE A 1 94 ? 0.441 9.968 16.346 1.00 98.38 94 PHE A N 1
ATOM 727 C CA . PHE A 1 94 ? -0.261 9.073 17.259 1.00 98.38 94 PHE A CA 1
ATOM 728 C C . PHE A 1 94 ? -1.146 9.805 18.266 1.00 98.38 94 PHE A C 1
ATOM 730 O O . 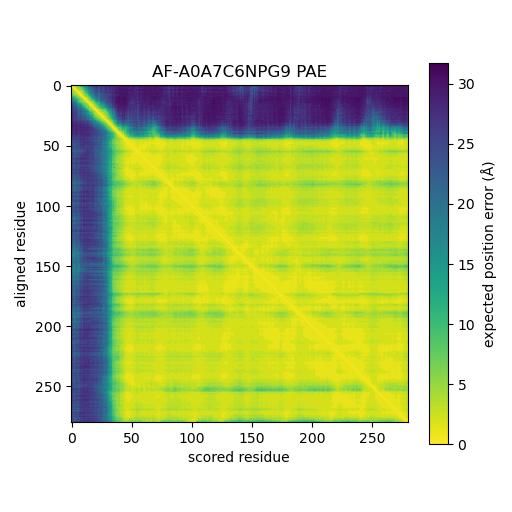PHE A 1 94 ? -2.302 9.415 18.430 1.00 98.38 94 PHE A O 1
ATOM 737 N N . ASP A 1 95 ? -0.642 10.864 18.894 1.00 98.19 95 ASP A N 1
ATOM 738 C CA . ASP A 1 95 ? -1.396 11.670 19.857 1.00 98.19 95 ASP A CA 1
ATOM 739 C C . ASP A 1 95 ? -2.628 12.319 19.204 1.00 98.19 95 ASP A C 1
ATOM 741 O O . ASP A 1 95 ? -3.679 12.420 19.833 1.00 98.19 95 ASP A O 1
ATOM 745 N N . GLU A 1 96 ? -2.522 12.693 17.926 1.00 96.88 96 GLU A N 1
ATOM 746 C CA . GLU A 1 96 ? -3.619 13.266 17.137 1.00 96.88 96 GLU A CA 1
ATOM 747 C C . GLU A 1 96 ? -4.629 12.216 16.650 1.00 96.88 96 GLU A C 1
ATOM 749 O O . GLU A 1 96 ? -5.801 12.535 16.482 1.00 96.88 96 GLU A O 1
ATOM 754 N N . THR A 1 97 ? -4.215 10.964 16.426 1.00 97.94 97 THR A N 1
ATOM 755 C CA . THR A 1 97 ? -5.064 9.974 15.730 1.00 97.94 97 THR A CA 1
ATOM 756 C C . THR A 1 97 ? -5.667 8.920 16.664 1.00 97.94 97 THR A C 1
ATOM 758 O O . THR A 1 97 ? -6.844 8.583 16.527 1.00 97.94 97 THR A O 1
ATOM 761 N N . PHE A 1 98 ? -4.918 8.405 17.648 1.00 97.94 98 PHE A N 1
ATOM 762 C CA . PHE A 1 98 ? -5.404 7.349 18.554 1.00 97.94 98 PHE A CA 1
ATOM 763 C C . PHE A 1 98 ? -6.641 7.694 19.395 1.00 97.94 98 PHE A C 1
ATOM 765 O O . PHE A 1 98 ? -7.394 6.764 19.697 1.00 97.94 98 PHE A O 1
ATOM 772 N N . PRO A 1 99 ? -6.899 8.959 19.784 1.00 98.00 99 PRO A N 1
ATOM 773 C CA . PRO A 1 99 ? -8.128 9.309 20.498 1.00 98.00 99 PRO A CA 1
ATOM 774 C C . PRO A 1 99 ? -9.419 9.072 19.696 1.00 98.00 99 PRO A C 1
ATOM 776 O O . PRO A 1 99 ? -10.510 9.109 20.269 1.00 98.00 99 PRO A O 1
ATOM 779 N N . HIS A 1 100 ? -9.322 8.838 18.385 1.00 98.31 100 HIS A N 1
ATOM 780 C CA . HIS A 1 100 ? -10.460 8.695 17.483 1.00 98.31 100 HIS A CA 1
ATOM 781 C C . HIS A 1 100 ? -10.762 7.216 17.168 1.00 98.31 100 HIS A C 1
ATOM 783 O O . HIS A 1 100 ? -9.859 6.376 17.174 1.00 98.31 100 HIS A O 1
ATOM 789 N N . PRO A 1 101 ? -12.025 6.863 16.846 1.00 97.31 101 PRO A N 1
ATOM 790 C CA . PRO A 1 101 ? -12.441 5.490 16.535 1.00 97.31 101 PRO A CA 1
ATOM 791 C C . PRO A 1 101 ? -12.044 5.067 15.105 1.00 97.31 101 PRO A C 1
ATOM 793 O O . PRO A 1 101 ? -12.872 4.639 14.298 1.00 97.31 101 PRO A O 1
ATOM 796 N N . VAL A 1 102 ? -10.765 5.213 14.769 1.00 98.12 102 VAL A N 1
ATOM 797 C CA . VAL A 1 102 ? -10.149 4.801 13.501 1.00 98.12 102 VAL A CA 1
ATOM 798 C C . VAL A 1 102 ? -8.992 3.856 13.782 1.00 98.12 102 VAL A C 1
ATOM 800 O O . VAL A 1 102 ? -8.412 3.919 14.862 1.00 98.12 102 VAL A O 1
ATOM 803 N N . TYR A 1 103 ? -8.626 3.012 12.820 1.00 98.75 103 TYR A N 1
ATOM 804 C CA . TYR A 1 103 ? -7.328 2.340 12.843 1.00 98.75 103 TYR A CA 1
ATOM 805 C C . TYR A 1 103 ? -6.215 3.336 12.491 1.00 98.75 103 TYR A C 1
ATOM 807 O O . TYR A 1 103 ? -6.450 4.298 11.760 1.00 98.75 103 TYR A O 1
ATOM 815 N N . VAL A 1 104 ? -5.005 3.101 12.989 1.00 98.75 104 VAL A N 1
ATOM 816 C CA . VAL A 1 104 ? -3.830 3.956 12.788 1.00 98.75 104 VAL A CA 1
ATOM 817 C C . VAL A 1 104 ? -2.742 3.128 12.126 1.00 98.75 104 VAL A C 1
ATOM 819 O O . VAL A 1 104 ? -2.234 2.189 12.733 1.00 98.75 104 VAL A O 1
ATOM 822 N N . GLY A 1 105 ? -2.386 3.460 10.890 1.00 98.56 105 GLY A N 1
ATOM 823 C CA . GLY A 1 105 ? -1.339 2.767 10.149 1.00 98.56 105 GLY A CA 1
ATOM 824 C C . GLY A 1 105 ? -0.171 3.670 9.772 1.00 98.56 105 GLY A C 1
ATOM 825 O O . GLY A 1 105 ? -0.226 4.896 9.886 1.00 98.56 105 GLY A O 1
ATOM 826 N N . LEU A 1 106 ? 0.906 3.050 9.305 1.00 98.75 106 LEU A N 1
ATOM 827 C CA . LEU A 1 106 ? 2.064 3.741 8.737 1.00 98.75 106 LEU A CA 1
ATOM 828 C C . LEU A 1 106 ? 2.151 3.448 7.244 1.00 98.75 106 LEU A C 1
ATOM 830 O O . LEU A 1 106 ? 1.917 2.310 6.842 1.00 98.75 106 LEU A O 1
ATOM 834 N N . GLN A 1 107 ? 2.539 4.456 6.455 1.00 98.56 107 GLN A N 1
ATOM 835 C CA . GLN A 1 107 ? 2.868 4.289 5.039 1.00 98.56 107 GLN A CA 1
ATOM 836 C C . GLN A 1 107 ? 4.330 4.647 4.755 1.00 98.56 107 GLN A C 1
ATOM 838 O O . GLN A 1 107 ? 4.633 5.785 4.385 1.00 98.56 107 GLN A O 1
ATOM 843 N N . PRO A 1 108 ? 5.283 3.732 4.967 1.00 98.44 108 PRO A N 1
ATOM 844 C CA . PRO A 1 108 ? 6.656 3.966 4.564 1.00 98.44 108 PRO A CA 1
ATOM 845 C C . PRO A 1 108 ? 6.781 4.152 3.060 1.00 98.44 108 PRO A C 1
ATOM 847 O O . PRO A 1 108 ? 6.190 3.406 2.291 1.00 98.44 108 PRO A O 1
ATOM 850 N N . MET A 1 109 ? 7.574 5.141 2.647 1.00 97.06 109 MET A N 1
ATOM 851 C CA . MET A 1 109 ? 7.770 5.439 1.223 1.00 97.06 109 MET A CA 1
ATOM 852 C C . MET A 1 109 ? 9.107 4.936 0.684 1.00 97.06 109 MET A C 1
ATOM 854 O O . MET A 1 109 ? 9.330 5.008 -0.512 1.00 97.06 109 MET A O 1
ATOM 858 N N . VAL A 1 110 ? 10.030 4.491 1.540 1.00 96.00 110 VAL A N 1
ATOM 859 C CA . VAL A 1 110 ? 11.362 4.020 1.133 1.00 96.00 110 VAL A CA 1
ATOM 860 C C . VAL A 1 110 ? 11.816 2.873 2.027 1.00 96.00 110 VAL A C 1
ATOM 862 O O . VAL A 1 110 ? 11.480 2.835 3.210 1.00 96.00 110 VAL A O 1
ATOM 865 N N . LEU A 1 111 ? 12.626 1.964 1.484 1.00 97.00 111 LEU A N 1
ATOM 866 C CA . LEU A 1 111 ? 13.294 0.936 2.283 1.00 97.00 111 LEU A CA 1
ATOM 867 C C . LEU A 1 111 ? 14.327 1.563 3.234 1.00 97.00 111 LEU A C 1
ATOM 869 O O . LEU A 1 111 ? 14.950 2.584 2.939 1.00 97.00 111 LEU A O 1
ATOM 873 N N . GLY A 1 112 ? 14.533 0.931 4.383 1.00 96.81 112 GLY A N 1
ATOM 874 C CA . GLY A 1 112 ? 15.363 1.402 5.488 1.00 96.81 112 GLY A CA 1
ATOM 875 C C . GLY A 1 112 ? 14.676 2.411 6.414 1.00 96.81 112 GLY A C 1
ATOM 876 O O . GLY A 1 112 ? 15.347 2.953 7.298 1.00 96.81 112 GLY A O 1
ATOM 877 N N . TRP A 1 113 ? 13.379 2.673 6.232 1.00 97.75 113 TRP A N 1
ATOM 878 C CA . TRP A 1 113 ? 12.593 3.607 7.042 1.00 97.75 113 TRP A CA 1
ATOM 879 C C . TRP A 1 113 ? 12.580 3.242 8.530 1.00 97.75 113 TRP A C 1
ATOM 881 O O . TRP A 1 113 ? 12.654 4.126 9.382 1.00 97.75 113 TRP A O 1
ATOM 891 N N . SER A 1 114 ? 12.543 1.948 8.858 1.00 97.62 114 SER A N 1
ATOM 892 C CA . SER A 1 114 ? 12.405 1.469 10.237 1.00 97.62 114 SER A CA 1
ATOM 893 C C . SER A 1 114 ? 13.603 1.855 11.106 1.00 97.62 114 SER A C 1
ATOM 895 O O . SER A 1 114 ? 13.454 2.086 12.298 1.00 97.62 114 SER A O 1
ATOM 897 N N . LYS A 1 115 ? 14.788 2.041 10.507 1.00 97.00 115 LYS A N 1
ATOM 898 C CA . LYS A 1 115 ? 16.014 2.483 11.203 1.00 97.00 115 LYS A CA 1
ATOM 899 C C . LYS A 1 115 ? 15.942 3.921 11.721 1.00 97.00 115 LYS A C 1
ATOM 901 O O . LYS A 1 115 ? 16.839 4.355 12.441 1.00 97.00 115 LYS A O 1
ATOM 906 N N . ARG A 1 116 ? 14.938 4.686 11.292 1.00 97.06 116 ARG A N 1
ATOM 907 C CA . ARG A 1 116 ? 14.730 6.088 11.674 1.00 97.06 116 ARG A CA 1
ATOM 908 C C . ARG A 1 116 ? 13.822 6.243 12.886 1.00 97.06 116 ARG A C 1
ATOM 910 O O . ARG A 1 116 ? 13.752 7.343 13.423 1.00 97.06 116 ARG A O 1
ATOM 917 N N . LEU A 1 117 ? 13.140 5.172 13.282 1.00 97.94 117 LEU A N 1
ATOM 918 C CA . LEU A 1 117 ? 12.103 5.190 14.300 1.00 97.94 117 LEU A CA 1
ATOM 919 C C . LEU A 1 117 ? 12.385 4.132 15.365 1.00 97.94 117 LEU A C 1
ATOM 921 O O . LEU A 1 117 ? 12.944 3.072 15.083 1.00 97.94 117 LEU A O 1
ATOM 925 N N . SER A 1 118 ? 11.965 4.403 16.594 1.00 97.88 118 SER A N 1
ATOM 926 C CA . SER A 1 118 ? 12.044 3.431 17.680 1.00 97.88 118 SER A CA 1
ATOM 927 C C . SER A 1 118 ? 11.127 2.231 17.395 1.00 97.8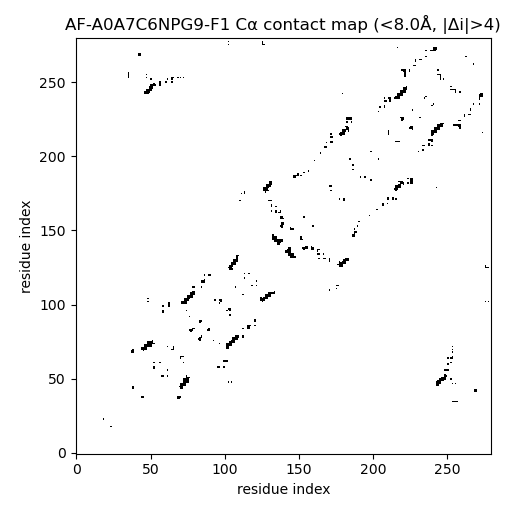8 118 SER A C 1
ATOM 929 O O . SER A 1 118 ? 9.937 2.433 17.114 1.00 97.88 118 SER A O 1
ATOM 931 N N . PRO A 1 119 ? 11.616 0.980 17.510 1.00 97.94 119 PRO A N 1
ATOM 932 C CA . PRO A 1 119 ? 10.802 -0.218 17.295 1.00 97.94 119 PRO A CA 1
ATOM 933 C C . PRO A 1 119 ? 9.529 -0.255 18.148 1.00 97.94 119 PRO A C 1
ATOM 935 O O . PRO A 1 119 ? 8.486 -0.720 17.689 1.00 97.94 119 PRO A O 1
ATOM 938 N N . GLU A 1 120 ? 9.586 0.276 19.370 1.00 97.81 120 GLU A N 1
ATOM 939 C CA . GLU A 1 120 ? 8.453 0.346 20.294 1.00 97.81 120 GLU A CA 1
ATOM 940 C C . GLU A 1 120 ? 7.367 1.310 19.811 1.00 97.81 120 GLU A C 1
ATOM 942 O O . GLU A 1 120 ? 6.200 1.122 20.143 1.00 97.81 120 GLU A O 1
ATOM 947 N N . LEU A 1 121 ? 7.724 2.348 19.047 1.00 97.81 121 LEU A N 1
ATOM 948 C CA . LEU A 1 121 ? 6.740 3.236 18.430 1.00 97.81 121 LEU A CA 1
ATOM 949 C C . LEU A 1 121 ? 6.131 2.594 17.190 1.00 97.81 121 LEU A C 1
ATOM 951 O O . LEU A 1 121 ? 4.915 2.644 17.040 1.00 97.81 121 LEU A O 1
ATOM 955 N N . ILE A 1 122 ? 6.937 1.943 16.347 1.00 98.31 122 ILE A N 1
ATOM 956 C CA . ILE A 1 122 ? 6.423 1.234 15.166 1.00 98.31 122 ILE A CA 1
ATOM 957 C C . ILE A 1 122 ? 5.358 0.207 15.583 1.00 98.31 122 ILE A C 1
ATOM 959 O O . ILE A 1 122 ? 4.279 0.174 15.003 1.00 98.31 122 ILE A O 1
ATOM 963 N N . GLN A 1 123 ? 5.616 -0.562 16.646 1.00 97.44 123 GLN A N 1
ATOM 964 C CA . GLN A 1 123 ? 4.694 -1.583 17.164 1.00 97.44 123 GLN A CA 1
ATOM 965 C C . GLN A 1 123 ? 3.361 -1.043 17.703 1.00 97.44 123 GLN A C 1
ATOM 967 O O . GLN A 1 123 ? 2.450 -1.833 17.943 1.00 97.44 123 GLN A O 1
ATOM 972 N N . LYS A 1 124 ? 3.229 0.270 17.931 1.00 98.12 124 LYS A N 1
ATOM 973 C CA . LYS A 1 124 ? 1.946 0.860 18.338 1.00 98.12 124 LYS A CA 1
ATOM 974 C C . LYS A 1 124 ? 0.974 0.988 17.174 1.00 98.12 124 LYS A C 1
ATOM 976 O O . LYS A 1 124 ? -0.225 1.027 17.430 1.00 98.12 124 LYS A O 1
ATOM 981 N N . ALA A 1 125 ? 1.467 1.090 15.939 1.00 98.56 125 ALA A N 1
ATOM 982 C CA . ALA A 1 125 ? 0.605 1.145 14.768 1.00 98.56 125 ALA A CA 1
ATOM 983 C C . ALA A 1 125 ? -0.216 -0.147 14.652 1.00 98.56 125 ALA A C 1
ATOM 985 O O . ALA A 1 125 ? 0.264 -1.239 14.952 1.00 98.56 125 ALA A O 1
ATOM 986 N N . ASP A 1 126 ? -1.459 -0.021 14.198 1.00 98.81 126 ASP A N 1
ATOM 987 C CA . ASP A 1 126 ? -2.352 -1.158 13.990 1.00 98.81 126 ASP A CA 1
ATOM 988 C C . ASP A 1 126 ? -1.939 -2.007 12.781 1.00 98.81 126 ASP A C 1
ATOM 990 O O . ASP A 1 126 ? -2.283 -3.189 12.725 1.00 98.81 126 ASP A O 1
ATOM 994 N N . TYR A 1 127 ? -1.259 -1.388 11.810 1.00 98.88 127 TYR A N 1
ATOM 995 C CA . TYR A 1 127 ? -0.712 -2.025 10.614 1.00 98.88 127 TYR A CA 1
ATOM 996 C C . TYR A 1 127 ? 0.321 -1.125 9.915 1.00 98.88 127 TYR A C 1
ATOM 998 O O . TYR A 1 127 ? 0.342 0.098 10.091 1.00 98.88 127 TYR A O 1
ATOM 1006 N N . VAL A 1 128 ? 1.145 -1.727 9.062 1.00 98.88 128 VAL A N 1
ATOM 1007 C CA . VAL A 1 128 ? 2.040 -1.045 8.125 1.00 98.88 128 VAL A CA 1
ATOM 1008 C C . VAL A 1 128 ? 1.651 -1.404 6.693 1.00 98.88 128 VAL A C 1
ATOM 1010 O O . VAL A 1 128 ? 1.601 -2.576 6.322 1.00 98.88 128 VAL A O 1
ATOM 1013 N N . LEU A 1 129 ? 1.387 -0.386 5.879 1.00 98.62 129 LEU A N 1
ATOM 1014 C CA . LEU A 1 129 ? 1.115 -0.512 4.450 1.00 98.62 129 LEU A CA 1
ATOM 1015 C C . LEU A 1 129 ? 2.280 0.098 3.682 1.00 98.62 129 LEU A C 1
ATOM 1017 O O . LEU A 1 129 ? 2.644 1.231 3.952 1.00 98.62 129 LEU A O 1
ATOM 1021 N N . MET A 1 130 ? 2.855 -0.603 2.712 1.00 98.62 130 MET A N 1
ATOM 1022 C CA . MET A 1 130 ? 3.909 -0.028 1.873 1.00 98.62 130 MET A CA 1
ATOM 1023 C C . MET A 1 130 ? 3.626 -0.291 0.403 1.00 98.62 130 MET A C 1
ATOM 1025 O O . MET A 1 130 ? 3.372 -1.425 -0.001 1.00 98.62 130 MET A O 1
ATOM 1029 N N . ASP A 1 131 ? 3.685 0.767 -0.396 1.00 96.50 131 ASP A N 1
ATOM 1030 C CA . ASP A 1 131 ? 3.653 0.693 -1.849 1.00 96.50 131 ASP A CA 1
ATOM 1031 C C . ASP A 1 131 ? 5.083 0.715 -2.434 1.00 96.50 131 ASP A C 1
ATOM 1033 O O . ASP A 1 131 ? 5.986 1.335 -1.869 1.00 96.50 131 ASP A O 1
ATOM 1037 N N . PRO A 1 132 ? 5.331 0.045 -3.573 1.00 96.81 132 PRO A N 1
ATOM 1038 C CA . PRO A 1 132 ? 6.661 -0.014 -4.189 1.00 96.81 132 PRO A CA 1
ATOM 1039 C C . PRO A 1 132 ? 6.955 1.183 -5.115 1.00 96.81 132 PRO A C 1
ATOM 1041 O O . PRO A 1 132 ? 7.761 1.078 -6.039 1.00 96.81 132 PRO A O 1
ATOM 1044 N N . GLN A 1 133 ? 6.248 2.307 -4.968 1.00 95.69 133 GLN A N 1
ATOM 1045 C CA . GLN A 1 133 ? 6.159 3.311 -6.032 1.00 95.69 133 GLN A CA 1
ATOM 1046 C C . GLN A 1 133 ? 7.260 4.378 -6.019 1.00 95.69 133 GLN A C 1
ATOM 1048 O O . GLN A 1 133 ? 7.423 5.089 -7.015 1.00 95.69 133 GLN A O 1
ATOM 1053 N N . VAL A 1 134 ? 8.022 4.487 -4.929 1.00 96.88 134 VAL A N 1
ATOM 1054 C CA . VAL A 1 134 ? 9.305 5.205 -4.919 1.00 96.88 134 VAL A CA 1
ATOM 1055 C C . VAL A 1 134 ? 10.388 4.215 -5.324 1.00 96.88 134 VAL A C 1
ATOM 1057 O O . VAL A 1 134 ? 10.947 3.497 -4.501 1.00 96.88 134 VAL A O 1
ATOM 1060 N N . LEU A 1 135 ? 10.656 4.156 -6.624 1.00 97.62 135 LEU A N 1
ATOM 1061 C CA . LEU A 1 135 ? 11.536 3.174 -7.236 1.00 97.62 135 LEU A CA 1
ATOM 1062 C C . LEU A 1 135 ? 12.965 3.725 -7.381 1.00 97.62 135 LEU A C 1
ATOM 1064 O O . LEU A 1 135 ? 13.212 4.543 -8.274 1.00 97.62 135 LEU A O 1
ATOM 1068 N N . PRO A 1 136 ? 13.942 3.256 -6.587 1.00 96.25 136 PRO A N 1
ATOM 1069 C CA . PRO A 1 136 ? 15.336 3.641 -6.766 1.00 96.25 136 PRO A CA 1
ATOM 1070 C C . PRO A 1 136 ? 15.943 3.005 -8.026 1.00 96.25 136 PRO A C 1
ATOM 1072 O O . PRO A 1 136 ? 15.809 1.798 -8.265 1.00 96.25 136 PRO A O 1
ATOM 1075 N N . ASN A 1 137 ? 16.700 3.797 -8.794 1.00 95.94 137 ASN A N 1
ATOM 1076 C CA . ASN A 1 137 ? 17.314 3.379 -10.061 1.00 95.94 137 ASN A CA 1
ATOM 1077 C C . ASN A 1 137 ? 16.277 2.781 -11.030 1.00 95.94 137 ASN A C 1
ATOM 1079 O O . ASN A 1 137 ? 16.455 1.671 -11.544 1.00 95.94 137 ASN A O 1
ATOM 1083 N N . GLY A 1 138 ? 15.163 3.491 -11.219 1.00 96.00 138 GLY A N 1
ATOM 1084 C CA . GLY A 1 138 ? 14.028 3.028 -12.019 1.00 96.00 138 GLY A CA 1
ATOM 1085 C C . GLY A 1 138 ? 14.215 3.180 -13.530 1.00 96.00 138 GLY A C 1
ATOM 1086 O O . GLY A 1 138 ? 13.424 2.646 -14.302 1.00 96.00 138 GLY A O 1
ATOM 1087 N N . ASN A 1 139 ? 15.264 3.883 -13.961 1.00 96.06 139 ASN A N 1
ATOM 1088 C CA . ASN A 1 139 ? 15.628 4.072 -15.363 1.00 96.06 139 ASN A CA 1
ATOM 1089 C C . ASN A 1 139 ? 17.143 3.890 -15.567 1.00 96.06 139 ASN A C 1
ATOM 1091 O O . ASN A 1 139 ? 17.906 3.781 -14.600 1.00 96.06 139 ASN A O 1
ATOM 1095 N N . ARG A 1 140 ? 17.612 3.868 -16.821 1.00 95.88 140 ARG A N 1
ATOM 1096 C CA . ARG A 1 140 ? 19.047 3.659 -17.113 1.00 95.88 140 ARG A CA 1
ATOM 1097 C C . ARG A 1 140 ? 19.959 4.818 -16.713 1.00 95.88 140 ARG A C 1
ATOM 1099 O O . ARG A 1 140 ? 21.179 4.672 -16.768 1.00 95.88 140 ARG A O 1
ATOM 1106 N N . TYR A 1 141 ? 19.394 5.954 -16.317 1.00 96.31 141 TYR A N 1
ATOM 1107 C CA . TYR A 1 141 ? 20.143 7.109 -15.826 1.00 96.31 141 TYR A CA 1
ATOM 1108 C C . TYR A 1 141 ? 20.413 7.035 -14.319 1.00 96.31 141 TYR A C 1
ATOM 1110 O O . TYR A 1 141 ? 21.210 7.823 -13.815 1.00 96.31 141 TYR A O 1
ATOM 1118 N N . GLY A 1 142 ? 19.818 6.058 -13.622 1.00 95.25 142 GLY A N 1
ATOM 1119 C CA . GLY A 1 142 ? 19.958 5.893 -12.176 1.00 95.25 142 GLY A CA 1
ATOM 1120 C C . GLY A 1 142 ? 19.030 6.802 -11.371 1.00 95.25 142 GLY A C 1
ATOM 1121 O O . GLY A 1 142 ? 19.277 7.021 -10.188 1.00 95.25 142 GLY A O 1
ATOM 1122 N N . ASP A 1 143 ? 17.974 7.335 -11.989 1.00 96.38 143 ASP A N 1
ATOM 1123 C CA . ASP A 1 143 ? 17.037 8.206 -11.283 1.00 96.38 143 ASP A CA 1
ATOM 1124 C C . ASP A 1 143 ? 16.169 7.402 -10.301 1.00 96.38 143 ASP A C 1
ATOM 1126 O O . ASP A 1 143 ? 15.775 6.258 -10.563 1.00 96.38 143 ASP A O 1
ATOM 1130 N N . GLU A 1 144 ? 15.833 8.025 -9.172 1.00 96.50 144 GLU A N 1
ATOM 1131 C CA . GLU A 1 144 ? 14.699 7.606 -8.349 1.00 96.50 144 GLU A CA 1
ATOM 1132 C C . GLU A 1 144 ? 13.408 8.061 -9.035 1.00 96.50 144 GLU A C 1
ATOM 1134 O O . GLU A 1 144 ? 13.250 9.238 -9.366 1.00 96.50 144 GLU A O 1
ATOM 1139 N N . LEU A 1 145 ? 12.487 7.127 -9.262 1.00 97.25 145 LEU A N 1
ATOM 1140 C CA . LEU A 1 145 ? 11.197 7.409 -9.876 1.00 97.25 145 LEU A CA 1
ATOM 1141 C C . LEU A 1 145 ? 10.104 7.392 -8.816 1.00 97.25 145 LEU A C 1
ATOM 1143 O O . LEU A 1 145 ? 9.973 6.429 -8.071 1.00 97.25 145 LEU A O 1
ATOM 1147 N N . LYS A 1 146 ? 9.263 8.421 -8.817 1.00 96.31 146 LYS A N 1
ATOM 1148 C CA . LYS A 1 146 ? 7.975 8.421 -8.122 1.00 96.31 146 LYS A CA 1
ATOM 1149 C C . LYS A 1 146 ? 6.909 8.122 -9.153 1.00 96.31 146 LYS A C 1
ATOM 1151 O O . LYS A 1 146 ? 6.425 9.032 -9.818 1.00 96.31 146 LYS A O 1
ATOM 1156 N N . ILE A 1 147 ? 6.601 6.845 -9.355 1.00 95.81 147 ILE A N 1
ATOM 1157 C CA . ILE A 1 147 ? 5.945 6.401 -10.595 1.00 95.81 147 ILE A CA 1
ATOM 1158 C C . ILE A 1 147 ? 4.505 6.911 -10.760 1.00 95.81 147 ILE A C 1
ATOM 1160 O O . ILE A 1 147 ? 3.947 6.802 -11.843 1.00 95.81 147 ILE A O 1
ATOM 1164 N N . TRP A 1 148 ? 3.898 7.498 -9.728 1.00 93.31 148 TRP A N 1
ATOM 1165 C CA . TRP A 1 148 ? 2.613 8.194 -9.843 1.00 93.31 148 TRP A CA 1
ATOM 1166 C C . TRP A 1 148 ? 2.725 9.583 -10.495 1.00 93.31 148 TRP A C 1
ATOM 1168 O O . TRP A 1 148 ? 1.720 10.152 -10.926 1.00 93.31 148 TRP A O 1
ATOM 1178 N N . GLU A 1 149 ? 3.923 10.168 -10.566 1.00 94.19 149 GLU A N 1
ATOM 1179 C CA . GLU A 1 149 ? 4.123 11.487 -11.154 1.00 94.19 149 GLU A CA 1
ATOM 1180 C C . GLU A 1 149 ? 3.990 11.428 -12.678 1.00 94.19 149 GLU A C 1
ATOM 1182 O O . GLU A 1 149 ? 4.634 10.620 -13.349 1.00 94.19 149 GLU A O 1
ATOM 1187 N N . ILE A 1 150 ? 3.220 12.361 -13.247 1.00 90.00 150 ILE A N 1
ATOM 1188 C CA . ILE A 1 150 ? 3.031 12.493 -14.704 1.00 90.00 150 ILE A CA 1
ATOM 1189 C C . ILE A 1 150 ? 4.374 12.660 -15.434 1.00 90.00 150 ILE A C 1
ATOM 1191 O O . ILE A 1 150 ? 4.531 12.206 -16.565 1.00 90.00 150 ILE A O 1
ATOM 1195 N N . ALA A 1 151 ? 5.345 13.304 -14.782 1.00 90.19 151 ALA A N 1
ATOM 1196 C CA . ALA A 1 151 ? 6.672 13.561 -15.328 1.00 90.19 151 ALA A CA 1
ATOM 1197 C C . ALA A 1 151 ? 7.611 12.341 -15.292 1.00 90.19 151 ALA A C 1
ATOM 1199 O O . ALA A 1 151 ? 8.748 12.452 -15.754 1.00 90.19 151 ALA A O 1
ATOM 1200 N N . THR A 1 152 ? 7.164 11.192 -14.769 1.00 93.69 152 THR A N 1
ATOM 1201 C CA . THR A 1 152 ? 7.965 9.963 -14.712 1.00 93.69 152 THR A CA 1
ATOM 1202 C C . THR A 1 152 ? 8.455 9.586 -16.103 1.00 93.69 152 THR A C 1
ATOM 1204 O O . THR A 1 152 ? 7.667 9.304 -17.007 1.00 93.69 152 THR A O 1
ATOM 1207 N N . TYR A 1 153 ? 9.774 9.556 -16.274 1.00 94.12 153 TYR A N 1
ATOM 1208 C CA . TYR A 1 153 ? 10.406 9.223 -17.542 1.00 94.12 153 TYR A CA 1
ATOM 1209 C C . TYR A 1 153 ? 10.947 7.794 -17.520 1.00 94.12 153 TYR A C 1
ATOM 1211 O O . TYR A 1 153 ? 11.870 7.475 -16.769 1.00 94.12 153 TYR A O 1
ATOM 1219 N N . ILE A 1 154 ? 10.369 6.950 -18.375 1.00 96.69 154 ILE A N 1
ATOM 1220 C CA . ILE A 1 154 ? 10.783 5.562 -18.588 1.00 96.69 154 ILE A CA 1
ATOM 1221 C C . ILE A 1 154 ? 11.439 5.487 -19.963 1.00 96.69 154 ILE A C 1
ATOM 1223 O O . ILE A 1 154 ? 10.764 5.609 -20.986 1.00 96.69 154 ILE A O 1
ATOM 1227 N N . ASP A 1 155 ? 12.761 5.324 -19.979 1.00 96.56 155 ASP A N 1
ATOM 1228 C CA . ASP A 1 155 ? 13.553 5.236 -21.208 1.00 96.56 155 ASP A CA 1
ATOM 1229 C C . ASP A 1 155 ? 13.483 3.845 -21.847 1.00 96.56 155 ASP A C 1
ATOM 1231 O O . ASP A 1 155 ? 13.555 3.711 -23.068 1.00 96.56 155 ASP A O 1
ATOM 1235 N N . ASP A 1 156 ? 13.309 2.816 -21.018 1.00 97.81 156 ASP A N 1
ATOM 1236 C CA . ASP A 1 156 ? 13.169 1.430 -21.436 1.00 97.81 156 ASP A CA 1
ATOM 1237 C C . ASP A 1 156 ? 12.188 0.685 -20.538 1.00 97.81 156 ASP A C 1
ATOM 1239 O O . ASP A 1 156 ? 12.384 0.557 -19.328 1.00 97.81 156 ASP A O 1
ATOM 1243 N N . VAL A 1 157 ? 11.118 0.195 -21.160 1.00 97.81 157 VAL A N 1
ATOM 1244 C CA . VAL A 1 157 ? 9.992 -0.434 -20.469 1.00 97.81 157 VAL A CA 1
ATOM 1245 C C . VAL A 1 157 ? 10.383 -1.765 -19.830 1.00 97.81 157 VAL A C 1
ATOM 1247 O O . VAL A 1 157 ? 9.946 -2.043 -18.718 1.00 97.81 157 VAL A O 1
ATOM 1250 N N . GLU A 1 158 ? 11.214 -2.582 -20.479 1.00 97.31 158 GLU A N 1
ATOM 1251 C CA . GLU A 1 158 ? 11.609 -3.881 -19.921 1.00 97.31 158 GLU A CA 1
ATOM 1252 C C . GLU A 1 158 ? 12.600 -3.706 -18.771 1.00 97.31 158 GLU A C 1
ATOM 1254 O O . GLU A 1 158 ? 12.475 -4.375 -17.744 1.00 97.31 158 GLU A O 1
ATOM 1259 N N . PHE A 1 159 ? 13.539 -2.761 -18.899 1.00 98.00 159 PHE A N 1
ATOM 1260 C CA . PHE A 1 159 ? 14.424 -2.384 -17.797 1.00 98.00 159 PHE A CA 1
ATOM 1261 C C . PHE A 1 159 ? 13.616 -1.880 -16.598 1.00 98.00 159 PHE A C 1
ATOM 1263 O O . PHE A 1 159 ? 13.801 -2.375 -15.487 1.00 98.00 159 PHE A O 1
ATOM 1270 N N . PHE A 1 160 ? 12.686 -0.948 -16.829 1.00 98.25 160 PHE A N 1
ATOM 1271 C CA . PHE A 1 160 ? 11.791 -0.441 -15.793 1.00 98.25 160 PHE A CA 1
ATOM 1272 C C . PHE A 1 160 ? 11.006 -1.573 -15.128 1.00 98.25 160 PHE A C 1
ATOM 1274 O O . PHE A 1 160 ? 11.027 -1.686 -13.906 1.00 98.25 160 PHE A O 1
ATOM 1281 N N . MET A 1 161 ? 10.368 -2.449 -15.911 1.00 98.31 161 MET A N 1
ATOM 1282 C CA . MET A 1 161 ? 9.575 -3.550 -15.363 1.00 98.31 161 MET A CA 1
ATOM 1283 C C . MET A 1 161 ? 10.416 -4.533 -14.557 1.00 98.31 161 MET A C 1
ATOM 1285 O O . MET A 1 161 ? 9.938 -5.019 -13.537 1.00 98.31 161 MET A O 1
ATOM 1289 N N . GLN A 1 162 ? 11.654 -4.816 -14.970 1.00 98.12 162 GLN A N 1
ATOM 1290 C CA . GLN A 1 162 ? 12.563 -5.650 -14.187 1.00 98.12 162 GLN A CA 1
ATOM 1291 C C . GLN A 1 162 ? 12.893 -4.988 -12.844 1.00 98.12 162 GLN A C 1
ATOM 1293 O O . GLN A 1 162 ? 12.725 -5.610 -11.799 1.00 98.12 162 GLN A O 1
ATOM 1298 N N . ARG A 1 163 ? 13.295 -3.711 -12.859 1.00 98.31 163 ARG A N 1
ATOM 1299 C CA . ARG A 1 163 ? 13.635 -2.958 -11.641 1.00 98.31 163 ARG A CA 1
ATOM 1300 C C . ARG A 1 163 ? 12.448 -2.814 -10.699 1.00 98.31 163 ARG A C 1
ATOM 1302 O O . ARG A 1 163 ? 12.604 -3.007 -9.498 1.00 98.31 163 ARG A O 1
ATOM 1309 N N . TYR A 1 164 ? 11.279 -2.489 -11.239 1.00 98.56 164 TYR A N 1
ATOM 1310 C CA . TYR A 1 164 ? 10.065 -2.291 -10.463 1.00 98.56 164 TYR A CA 1
ATOM 1311 C C . TYR A 1 164 ? 9.553 -3.598 -9.856 1.00 98.56 164 TYR A C 1
ATOM 1313 O O . TYR A 1 164 ? 9.166 -3.630 -8.688 1.00 98.56 164 TYR A O 1
ATOM 1321 N N . PHE A 1 165 ? 9.613 -4.693 -10.616 1.00 98.69 165 PHE A N 1
ATOM 1322 C CA . PHE A 1 165 ? 9.294 -6.019 -10.105 1.00 98.69 165 PHE A CA 1
ATOM 1323 C C . PHE A 1 165 ? 10.259 -6.442 -8.989 1.00 98.69 165 PHE A C 1
ATOM 1325 O O . PHE A 1 165 ? 9.793 -6.815 -7.916 1.00 98.69 165 PHE A O 1
ATOM 1332 N N . ASP A 1 166 ? 11.575 -6.331 -9.200 1.00 98.62 166 ASP A N 1
ATOM 1333 C CA . ASP A 1 166 ? 12.568 -6.685 -8.177 1.00 98.62 166 ASP A CA 1
ATOM 1334 C C . ASP A 1 166 ? 12.361 -5.858 -6.902 1.00 98.62 166 ASP A C 1
ATOM 1336 O O . ASP A 1 166 ? 12.325 -6.407 -5.807 1.00 98.62 166 ASP A O 1
ATOM 1340 N N . HIS A 1 167 ? 12.112 -4.554 -7.048 1.00 98.62 167 HIS A N 1
ATOM 1341 C CA . HIS A 1 167 ? 11.821 -3.684 -5.914 1.00 98.62 167 HIS A CA 1
ATOM 1342 C C . HIS A 1 167 ? 10.510 -4.049 -5.201 1.00 98.62 167 HIS A C 1
ATOM 1344 O O . HIS A 1 167 ? 10.442 -3.988 -3.978 1.00 98.62 167 HIS A O 1
ATOM 1350 N N . THR A 1 168 ? 9.480 -4.470 -5.939 1.00 98.69 168 THR A N 1
ATOM 1351 C CA . THR A 1 168 ? 8.230 -4.968 -5.345 1.00 98.69 168 THR A CA 1
ATOM 1352 C C . THR A 1 168 ? 8.484 -6.215 -4.499 1.00 98.69 168 THR A C 1
ATOM 1354 O O . THR A 1 168 ? 7.942 -6.322 -3.403 1.00 98.69 168 THR A O 1
ATOM 1357 N N . ILE A 1 169 ? 9.331 -7.137 -4.970 1.00 98.75 169 ILE A N 1
ATOM 1358 C CA . ILE A 1 169 ? 9.746 -8.297 -4.172 1.00 98.75 169 ILE A CA 1
ATOM 1359 C C . ILE A 1 169 ? 10.526 -7.836 -2.937 1.00 98.75 169 ILE A C 1
ATOM 1361 O O . ILE A 1 169 ? 10.181 -8.252 -1.836 1.00 98.75 169 ILE A O 1
ATOM 1365 N N . ASP A 1 170 ? 11.483 -6.916 -3.083 1.00 98.56 170 ASP A N 1
ATOM 1366 C CA . ASP A 1 170 ? 12.248 -6.382 -1.950 1.00 98.56 170 ASP A CA 1
ATOM 1367 C C . ASP A 1 170 ? 11.340 -5.748 -0.884 1.00 98.56 170 ASP A C 1
ATOM 1369 O O . ASP A 1 170 ? 11.560 -5.966 0.304 1.00 98.56 170 ASP A O 1
ATOM 1373 N N . VAL A 1 171 ? 10.303 -4.998 -1.279 1.00 98.56 171 VAL A N 1
ATOM 1374 C CA . VAL A 1 171 ? 9.303 -4.417 -0.360 1.00 98.56 171 VAL A CA 1
ATOM 1375 C C . VAL A 1 171 ? 8.598 -5.491 0.469 1.00 98.56 171 VAL A C 1
ATOM 1377 O O . VAL A 1 171 ? 8.374 -5.280 1.657 1.00 98.56 171 VAL A O 1
ATOM 1380 N N . ILE A 1 172 ? 8.294 -6.644 -0.127 1.00 98.75 172 ILE A N 1
ATOM 1381 C CA . ILE A 1 172 ? 7.602 -7.748 0.550 1.00 98.75 172 ILE A CA 1
ATOM 1382 C C . ILE A 1 172 ? 8.558 -8.547 1.443 1.00 98.75 172 ILE A C 1
ATOM 1384 O O . ILE A 1 172 ? 8.182 -8.946 2.542 1.00 98.75 172 ILE A O 1
ATOM 1388 N N . THR A 1 173 ? 9.773 -8.825 0.963 1.00 98.44 173 THR A N 1
ATOM 1389 C CA . THR A 1 173 ? 10.637 -9.858 1.555 1.00 98.44 173 THR A CA 1
ATOM 1390 C C . THR A 1 173 ? 11.726 -9.318 2.478 1.00 98.44 173 THR A C 1
ATOM 1392 O O . THR A 1 173 ? 12.472 -10.103 3.068 1.00 98.44 173 THR A O 1
ATOM 1395 N N . ASN A 1 174 ? 11.889 -7.996 2.580 1.00 96.75 174 ASN A N 1
ATOM 1396 C CA . ASN A 1 174 ? 12.869 -7.410 3.493 1.00 96.75 174 ASN A CA 1
ATOM 1397 C C . ASN A 1 174 ? 12.494 -7.651 4.977 1.00 96.75 174 ASN A C 1
ATOM 1399 O O . ASN A 1 174 ? 11.458 -8.221 5.305 1.00 96.75 174 ASN A O 1
ATOM 1403 N N . SER A 1 175 ? 13.379 -7.255 5.896 1.00 96.38 175 SER A N 1
ATOM 1404 C CA . SER A 1 175 ? 13.210 -7.491 7.338 1.00 96.38 175 SER A CA 1
ATOM 1405 C C . SER A 1 175 ? 12.421 -6.405 8.082 1.00 96.38 175 SER A C 1
ATOM 1407 O O . SER A 1 175 ? 12.320 -6.461 9.307 1.00 96.38 175 SER A O 1
ATOM 1409 N N . GLU A 1 176 ? 11.974 -5.358 7.395 1.00 97.69 176 GLU A N 1
ATOM 1410 C CA . GLU A 1 176 ? 11.193 -4.272 7.981 1.00 97.69 176 GLU A CA 1
ATOM 1411 C C . GLU A 1 176 ? 9.718 -4.678 8.117 1.00 97.69 176 GLU A C 1
ATOM 1413 O O . GLU A 1 176 ? 9.234 -5.516 7.358 1.00 97.69 176 GLU A O 1
ATOM 1418 N N . PRO A 1 177 ? 8.978 -4.105 9.081 1.00 97.88 177 PRO A N 1
ATOM 1419 C CA . PRO A 1 177 ? 7.567 -4.430 9.253 1.00 97.88 177 PRO A CA 1
ATOM 1420 C C . PRO A 1 177 ? 6.728 -4.058 8.026 1.00 97.88 177 PRO A C 1
ATOM 1422 O O . PRO A 1 177 ? 6.796 -2.927 7.546 1.00 97.88 177 PRO A O 1
ATOM 1425 N N . ILE A 1 178 ? 5.899 -4.994 7.567 1.00 98.50 178 ILE A N 1
ATOM 1426 C CA . ILE A 1 178 ? 4.892 -4.787 6.527 1.00 98.50 178 ILE A CA 1
ATOM 1427 C C . ILE A 1 178 ? 3.728 -5.752 6.767 1.00 98.50 178 ILE A C 1
ATOM 1429 O O . ILE A 1 178 ? 3.929 -6.949 6.950 1.00 98.50 178 ILE A O 1
ATOM 1433 N N . ASP A 1 179 ? 2.507 -5.225 6.761 1.00 98.88 179 ASP A N 1
ATOM 1434 C CA . ASP A 1 179 ? 1.275 -6.013 6.846 1.00 98.88 179 ASP A CA 1
ATOM 1435 C C . ASP A 1 179 ? 0.526 -6.020 5.508 1.00 98.88 179 ASP A C 1
ATOM 1437 O O . ASP A 1 179 ? -0.167 -6.987 5.193 1.00 98.88 179 ASP A O 1
ATOM 1441 N N . ILE A 1 180 ? 0.643 -4.944 4.718 1.00 98.88 180 ILE A N 1
ATOM 1442 C CA . ILE A 1 180 ? -0.122 -4.736 3.484 1.00 98.88 180 ILE A CA 1
ATOM 1443 C C . ILE A 1 180 ? 0.799 -4.244 2.360 1.00 98.88 180 ILE A C 1
ATOM 1445 O O . ILE A 1 180 ? 1.458 -3.212 2.494 1.00 98.88 180 ILE A O 1
ATOM 1449 N N . LEU A 1 181 ? 0.775 -4.931 1.217 1.00 98.88 181 LEU A N 1
ATOM 1450 C CA . LEU A 1 181 ? 1.323 -4.419 -0.037 1.00 98.88 181 LEU A CA 1
ATOM 1451 C C . LEU A 1 181 ? 0.323 -3.433 -0.658 1.00 98.88 181 LEU A C 1
ATOM 1453 O O . LEU A 1 181 ? -0.743 -3.839 -1.134 1.00 98.88 181 LEU A O 1
ATOM 1457 N N . GLY A 1 182 ? 0.678 -2.149 -0.635 1.00 98.06 182 GLY A N 1
ATOM 1458 C CA . GLY A 1 182 ? -0.110 -1.049 -1.183 1.00 98.06 182 GLY A CA 1
ATOM 1459 C C . GLY A 1 182 ? 0.052 -0.895 -2.697 1.00 98.06 182 GLY A C 1
ATOM 1460 O O . GLY A 1 182 ? 1.116 -1.170 -3.252 1.00 98.06 182 GLY A O 1
ATOM 1461 N N . TRP A 1 183 ? -1.013 -0.454 -3.368 1.00 95.94 183 TRP A N 1
ATOM 1462 C CA . TRP A 1 183 ? -1.104 -0.218 -4.814 1.00 95.94 183 TRP A CA 1
ATOM 1463 C C . TRP A 1 183 ? -0.411 -1.308 -5.657 1.00 95.94 183 TRP A C 1
ATOM 1465 O O . TRP A 1 183 ? 0.407 -0.998 -6.538 1.00 95.94 183 TRP A O 1
ATOM 1475 N N . PRO A 1 184 ? -0.714 -2.601 -5.426 1.00 96.38 184 PRO A N 1
ATOM 1476 C CA . PRO A 1 184 ? -0.034 -3.672 -6.134 1.00 96.38 184 PRO A CA 1
ATOM 1477 C C . PRO A 1 184 ? -0.311 -3.550 -7.632 1.00 96.38 184 PRO A C 1
ATOM 1479 O O . PRO A 1 184 ? -1.430 -3.251 -8.050 1.00 96.38 184 PRO A O 1
ATOM 1482 N N . LEU A 1 185 ? 0.707 -3.819 -8.448 1.00 97.94 185 LEU A N 1
ATOM 1483 C CA . LEU A 1 185 ? 0.646 -3.817 -9.913 1.00 97.94 185 LEU A CA 1
ATOM 1484 C C . LEU A 1 185 ? 0.380 -2.454 -10.582 1.00 97.94 185 LEU A C 1
ATOM 1486 O O . LEU A 1 185 ? 0.117 -2.421 -11.784 1.00 97.94 185 LEU A O 1
ATOM 1490 N N . TYR A 1 186 ? 0.433 -1.330 -9.863 1.00 97.31 186 TYR A N 1
ATOM 1491 C CA . TYR A 1 186 ? 0.265 -0.015 -10.489 1.00 97.31 186 TYR A CA 1
ATOM 1492 C C . TYR A 1 186 ? 1.309 0.230 -11.589 1.00 97.31 186 TYR A C 1
ATOM 1494 O O . TYR A 1 186 ? 2.471 -0.125 -11.438 1.00 97.31 186 TYR A O 1
ATOM 1502 N N . LEU A 1 187 ? 0.913 0.875 -12.688 1.00 96.94 187 LEU A N 1
ATOM 1503 C CA . LEU A 1 187 ? 1.835 1.316 -13.734 1.00 96.94 187 LEU A CA 1
ATOM 1504 C C . LEU A 1 187 ? 1.593 2.793 -14.072 1.00 96.94 187 LEU A C 1
ATOM 1506 O O . LEU A 1 187 ? 0.431 3.198 -14.176 1.00 96.94 187 LEU A O 1
ATOM 1510 N N . PRO A 1 188 ? 2.654 3.587 -14.321 1.00 94.94 188 PRO A N 1
ATOM 1511 C CA . PRO A 1 188 ? 2.498 4.957 -14.791 1.00 94.94 188 PRO A CA 1
ATOM 1512 C C . PRO A 1 188 ? 1.779 5.005 -16.140 1.00 94.94 188 PRO A C 1
ATOM 1514 O O . PRO A 1 188 ? 1.922 4.118 -16.987 1.00 94.94 188 PRO A O 1
ATOM 1517 N N . GLY A 1 189 ? 1.046 6.093 -16.383 1.00 92.06 189 GLY A N 1
ATOM 1518 C CA . GLY A 1 189 ? 0.210 6.241 -17.581 1.00 92.06 189 GLY A CA 1
ATOM 1519 C C . GLY A 1 189 ? 0.959 6.082 -18.914 1.00 92.06 189 GLY A C 1
ATOM 1520 O O . GLY A 1 189 ? 0.371 5.637 -19.897 1.00 92.06 189 GLY A O 1
ATOM 1521 N N . ASN A 1 190 ? 2.260 6.381 -18.956 1.00 90.69 190 ASN A N 1
ATOM 1522 C CA . ASN A 1 190 ? 3.094 6.248 -20.157 1.00 90.69 190 ASN A CA 1
ATOM 1523 C C . ASN A 1 190 ? 3.422 4.787 -20.548 1.00 90.69 190 ASN A C 1
ATOM 1525 O O . ASN A 1 190 ? 3.778 4.547 -21.704 1.00 90.69 190 ASN A O 1
ATOM 1529 N N . VAL A 1 191 ? 3.258 3.818 -19.638 1.00 95.00 191 VAL A N 1
ATOM 1530 C CA . VAL A 1 191 ? 3.451 2.375 -19.900 1.00 95.00 191 VAL A CA 1
ATOM 1531 C C . VAL A 1 191 ? 2.194 1.539 -19.645 1.00 95.00 191 VAL A C 1
ATOM 1533 O O . VAL A 1 191 ? 2.086 0.426 -20.153 1.00 95.00 191 VAL A O 1
ATOM 1536 N N . ALA A 1 192 ? 1.195 2.086 -18.946 1.00 94.19 192 ALA A N 1
ATOM 1537 C CA . ALA A 1 192 ? -0.038 1.385 -18.581 1.00 94.19 192 ALA A CA 1
ATOM 1538 C C . ALA A 1 192 ? -0.858 0.853 -19.776 1.00 94.19 192 ALA A C 1
ATOM 1540 O O . ALA A 1 192 ? -1.658 -0.063 -19.607 1.00 94.19 192 ALA A O 1
ATOM 1541 N N . ARG A 1 193 ? -0.650 1.353 -21.003 1.00 94.38 193 ARG A N 1
ATOM 1542 C CA . ARG A 1 193 ? -1.288 0.788 -22.213 1.00 94.38 193 ARG A CA 1
ATOM 1543 C C . ARG A 1 193 ? -0.948 -0.687 -22.457 1.00 94.38 193 ARG A C 1
ATOM 1545 O O . ARG A 1 193 ? -1.748 -1.396 -23.055 1.00 94.38 193 ARG A O 1
ATOM 1552 N N . ASP A 1 194 ? 0.210 -1.140 -21.978 1.00 96.50 194 ASP A N 1
ATOM 1553 C CA . ASP A 1 194 ? 0.691 -2.515 -22.115 1.00 96.50 194 ASP A CA 1
ATOM 1554 C C . ASP A 1 194 ? 0.497 -3.322 -20.815 1.00 96.50 194 ASP A C 1
ATOM 1556 O O . ASP A 1 194 ? 1.113 -4.370 -20.643 1.00 96.50 194 ASP A O 1
ATOM 1560 N N . TYR A 1 195 ? -0.362 -2.865 -19.892 1.00 97.62 195 TYR A N 1
ATOM 1561 C CA . TYR A 1 195 ? -0.493 -3.388 -18.522 1.00 97.62 195 TYR A CA 1
ATOM 1562 C C . TYR A 1 195 ? -0.497 -4.921 -18.416 1.00 97.62 195 TYR A C 1
ATOM 1564 O O . TYR A 1 195 ? 0.357 -5.490 -17.741 1.00 97.62 195 TYR A O 1
ATOM 1572 N N . TYR A 1 196 ? -1.400 -5.603 -19.128 1.00 97.00 196 TYR A N 1
ATOM 1573 C CA . TYR A 1 196 ? -1.511 -7.070 -19.075 1.00 97.00 196 TYR A CA 1
ATOM 1574 C C . TYR A 1 196 ? -0.343 -7.799 -19.751 1.00 97.00 196 TYR A C 1
ATOM 1576 O O . TYR A 1 196 ? -0.060 -8.948 -19.432 1.00 97.00 196 TYR A O 1
ATOM 1584 N N . LYS A 1 197 ? 0.355 -7.146 -20.685 1.00 97.75 197 LYS A N 1
ATOM 1585 C CA . LYS A 1 197 ? 1.567 -7.694 -21.306 1.00 97.75 197 LYS A CA 1
ATOM 1586 C C . LYS A 1 197 ? 2.759 -7.589 -20.353 1.00 97.75 197 LYS A C 1
ATOM 1588 O O . LYS A 1 197 ? 3.590 -8.492 -20.310 1.00 97.75 197 LYS A O 1
ATOM 1593 N N . LEU A 1 198 ? 2.852 -6.482 -19.619 1.00 98.19 198 LEU A N 1
ATOM 1594 C CA . LEU A 1 198 ? 3.952 -6.207 -18.699 1.00 98.19 198 LEU A CA 1
ATOM 1595 C C . LEU A 1 198 ? 3.810 -7.001 -17.394 1.00 98.19 198 LEU A C 1
ATOM 1597 O O . LEU A 1 198 ? 4.805 -7.505 -16.870 1.00 98.19 198 LEU A O 1
ATOM 1601 N N . TRP A 1 199 ? 2.593 -7.197 -16.894 1.00 98.25 199 TRP A N 1
ATOM 1602 C CA . TRP A 1 199 ? 2.328 -8.075 -15.757 1.00 98.25 199 TRP A CA 1
ATOM 1603 C C . TRP A 1 199 ? 2.141 -9.525 -16.192 1.00 98.25 199 TRP A C 1
ATOM 1605 O O . TRP A 1 199 ? 1.029 -10.024 -16.326 1.00 98.25 199 TRP A O 1
ATOM 1615 N N . THR A 1 200 ? 3.263 -10.205 -16.418 1.00 98.31 200 THR A N 1
ATOM 1616 C CA . THR A 1 200 ? 3.270 -11.604 -16.854 1.00 98.31 200 THR A CA 1
ATOM 1617 C C . THR A 1 200 ? 2.803 -12.555 -15.746 1.00 98.31 200 THR A C 1
ATOM 1619 O O . THR A 1 200 ? 3.037 -12.277 -14.566 1.00 98.31 200 THR A O 1
ATOM 1622 N N . PRO A 1 201 ? 2.247 -13.733 -16.094 1.00 98.00 201 PRO A N 1
ATOM 1623 C CA . PRO A 1 201 ? 1.856 -14.740 -15.106 1.00 98.00 201 PRO A CA 1
ATOM 1624 C C . PRO A 1 201 ? 2.979 -15.138 -14.135 1.00 98.00 201 PRO A C 1
ATOM 1626 O O . PRO A 1 201 ? 2.713 -15.360 -12.959 1.00 98.00 201 PRO A O 1
ATOM 1629 N N . ASP A 1 202 ? 4.234 -15.178 -14.600 1.00 98.31 202 ASP A N 1
ATOM 1630 C CA . ASP A 1 202 ? 5.399 -15.455 -13.747 1.00 98.31 202 ASP A CA 1
ATOM 1631 C C . ASP A 1 202 ? 5.601 -14.371 -12.676 1.00 98.31 202 ASP A C 1
ATOM 1633 O O . ASP A 1 202 ? 5.719 -14.683 -11.491 1.00 98.31 202 ASP A O 1
ATOM 1637 N N . ARG A 1 203 ? 5.557 -13.088 -13.068 1.00 98.69 203 ARG A N 1
ATOM 1638 C CA . ARG A 1 203 ? 5.665 -11.957 -12.131 1.00 98.69 203 ARG A CA 1
ATOM 1639 C C . ARG A 1 203 ? 4.531 -11.989 -11.109 1.00 98.69 203 ARG A C 1
ATOM 1641 O O . ARG A 1 203 ? 4.785 -11.859 -9.914 1.00 98.69 203 ARG A O 1
ATOM 1648 N N . LEU A 1 204 ? 3.298 -12.209 -11.570 1.00 98.81 204 LEU A N 1
ATOM 1649 C CA . LEU A 1 204 ? 2.126 -12.312 -10.698 1.00 98.81 204 LEU A CA 1
ATOM 1650 C C . LEU A 1 204 ? 2.289 -13.438 -9.670 1.00 98.81 204 LEU A C 1
ATOM 1652 O O . LEU A 1 204 ? 2.130 -13.202 -8.474 1.00 98.81 204 LEU A O 1
ATOM 1656 N N . ASN A 1 205 ? 2.677 -14.633 -10.122 1.00 98.75 205 ASN A N 1
ATOM 1657 C CA . ASN A 1 205 ? 2.871 -15.786 -9.249 1.00 98.75 205 ASN A CA 1
ATOM 1658 C C . ASN A 1 205 ? 3.969 -15.536 -8.207 1.00 98.75 205 ASN A C 1
ATOM 1660 O O . ASN A 1 205 ? 3.788 -15.843 -7.034 1.00 98.75 205 ASN A O 1
ATOM 1664 N N . ARG A 1 206 ? 5.091 -14.927 -8.605 1.00 98.81 206 ARG A N 1
ATOM 1665 C CA . ARG A 1 206 ? 6.191 -14.614 -7.680 1.00 98.81 206 ARG A CA 1
ATOM 1666 C C . ARG A 1 206 ? 5.799 -13.593 -6.611 1.00 98.81 206 ARG A C 1
ATOM 1668 O O . ARG A 1 206 ? 6.222 -13.749 -5.471 1.00 98.81 206 ARG A O 1
ATOM 1675 N N . ILE A 1 207 ? 4.976 -12.596 -6.946 1.00 98.88 207 ILE A N 1
ATOM 1676 C CA . ILE A 1 207 ? 4.431 -11.655 -5.952 1.00 98.88 207 ILE A CA 1
ATOM 1677 C C . ILE A 1 207 ? 3.499 -12.390 -4.981 1.00 98.88 207 ILE A C 1
ATOM 1679 O O . ILE A 1 207 ? 3.594 -12.179 -3.776 1.00 98.88 207 ILE A O 1
ATOM 1683 N N . VAL A 1 208 ? 2.623 -13.268 -5.484 1.00 98.88 208 VAL A N 1
ATOM 1684 C CA . VAL A 1 208 ? 1.704 -14.054 -4.644 1.00 98.88 208 VAL A CA 1
ATOM 1685 C C . VAL A 1 208 ? 2.464 -14.965 -3.678 1.00 98.88 208 VAL A C 1
ATOM 1687 O O . VAL A 1 208 ? 2.136 -14.991 -2.493 1.00 98.88 208 VAL A O 1
ATOM 1690 N N . GLU A 1 209 ? 3.486 -15.679 -4.152 1.00 98.81 209 GLU A N 1
ATOM 1691 C CA . GLU A 1 209 ? 4.293 -16.555 -3.297 1.00 98.81 209 GLU A CA 1
ATOM 1692 C C . GLU A 1 209 ? 5.075 -15.760 -2.245 1.00 98.81 209 GLU A C 1
ATOM 1694 O O . GLU A 1 209 ? 5.017 -16.110 -1.069 1.00 98.81 209 GLU A O 1
ATOM 1699 N N . ALA A 1 210 ? 5.709 -14.645 -2.627 1.00 98.88 210 ALA A N 1
ATOM 1700 C CA . ALA A 1 210 ? 6.408 -13.779 -1.677 1.00 98.88 210 ALA A CA 1
ATOM 1701 C C . ALA A 1 210 ? 5.453 -13.231 -0.603 1.00 98.88 210 ALA A C 1
ATOM 1703 O O . ALA A 1 210 ? 5.731 -13.329 0.591 1.00 98.88 210 ALA A O 1
ATOM 1704 N N . ALA A 1 211 ? 4.291 -12.709 -1.008 1.00 98.88 211 ALA A N 1
ATOM 1705 C CA . ALA A 1 211 ? 3.301 -12.192 -0.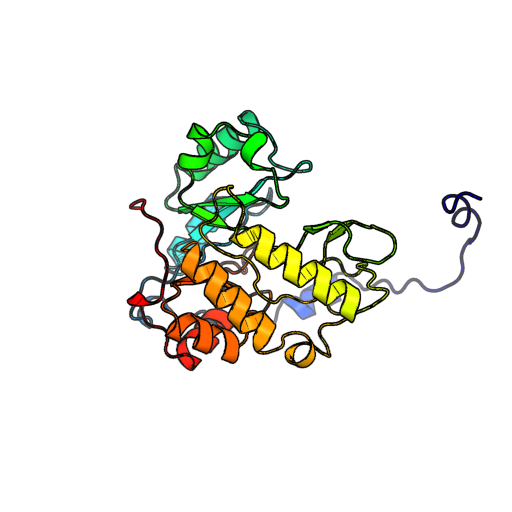067 1.00 98.88 211 ALA A CA 1
ATOM 1706 C C . ALA A 1 211 ? 2.796 -13.291 0.880 1.00 98.88 211 ALA A C 1
ATOM 1708 O O . ALA A 1 211 ? 2.585 -13.046 2.065 1.00 98.88 211 ALA A O 1
ATOM 1709 N N . LYS A 1 212 ? 2.647 -14.523 0.386 1.00 98.75 212 LYS A N 1
ATOM 1710 C CA . LYS A 1 212 ? 2.180 -15.657 1.187 1.00 98.75 212 LYS A CA 1
ATOM 1711 C C . LYS A 1 212 ? 3.225 -16.105 2.198 1.00 98.75 212 LYS A C 1
ATOM 1713 O O . LYS A 1 212 ? 2.878 -16.326 3.355 1.00 98.75 212 LYS A O 1
ATOM 1718 N N . GLU A 1 213 ? 4.475 -16.242 1.767 1.00 98.56 213 GLU A N 1
ATOM 1719 C CA . GLU A 1 213 ? 5.596 -16.641 2.622 1.00 98.56 213 GLU A CA 1
ATOM 1720 C C . GLU A 1 2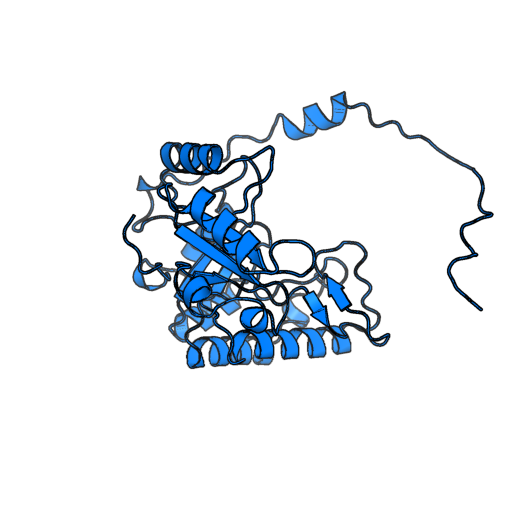13 ? 5.815 -15.641 3.765 1.00 98.56 213 GLU A C 1
ATOM 1722 O O . GLU A 1 213 ? 6.063 -16.046 4.900 1.00 98.56 213 GLU A O 1
ATOM 1727 N N . HIS A 1 214 ? 5.628 -14.350 3.486 1.00 98.50 214 HIS A N 1
ATOM 1728 C CA . HIS A 1 214 ? 5.827 -13.270 4.452 1.00 98.50 214 HIS A CA 1
ATOM 1729 C C . HIS A 1 214 ? 4.546 -12.830 5.182 1.00 98.50 214 HIS A C 1
ATOM 1731 O O . HIS A 1 214 ? 4.602 -11.954 6.040 1.00 98.50 214 HIS A O 1
ATOM 1737 N N . GLY A 1 215 ? 3.394 -13.444 4.891 1.00 98.25 215 GLY A N 1
ATOM 1738 C CA . GLY A 1 215 ? 2.124 -13.121 5.550 1.00 98.25 215 GLY A CA 1
ATOM 1739 C C . GLY A 1 215 ? 1.580 -11.721 5.238 1.00 98.25 215 GLY A C 1
ATOM 1740 O O . GLY A 1 215 ? 0.851 -11.162 6.055 1.00 98.25 215 GLY A O 1
ATOM 1741 N N . VAL A 1 216 ? 1.914 -11.168 4.071 1.00 98.81 216 VAL A N 1
ATOM 1742 C CA . VAL A 1 216 ? 1.534 -9.820 3.629 1.00 98.81 216 VAL A CA 1
ATOM 1743 C C . VAL A 1 216 ? 0.188 -9.855 2.900 1.00 98.81 216 VAL A C 1
ATOM 1745 O O . VAL A 1 216 ? -0.012 -10.615 1.951 1.00 98.81 216 VAL A O 1
ATOM 1748 N N . ALA A 1 217 ? -0.752 -9.019 3.336 1.00 98.88 217 ALA A N 1
ATOM 1749 C CA . ALA A 1 217 ? -2.038 -8.828 2.677 1.00 98.88 217 ALA A CA 1
ATOM 1750 C C . ALA A 1 217 ? -1.903 -7.967 1.409 1.00 98.88 217 ALA A C 1
ATOM 1752 O O . ALA A 1 217 ? -0.980 -7.170 1.262 1.00 98.88 217 ALA A O 1
ATOM 1753 N N . ILE A 1 218 ? -2.857 -8.103 0.493 1.00 98.88 218 ILE A N 1
ATOM 1754 C CA . ILE A 1 218 ? -2.888 -7.370 -0.775 1.00 98.88 218 ILE A CA 1
ATOM 1755 C C . ILE A 1 218 ? -3.942 -6.265 -0.703 1.00 98.88 218 ILE A C 1
ATOM 1757 O O . ILE A 1 218 ? -5.128 -6.547 -0.517 1.00 98.88 218 ILE A O 1
ATOM 1761 N N . GLU A 1 219 ? -3.539 -5.011 -0.898 1.00 98.81 219 GLU A N 1
ATOM 1762 C CA . GLU A 1 219 ? -4.501 -3.922 -1.064 1.00 98.81 219 GLU A CA 1
ATOM 1763 C C . GLU A 1 219 ? -5.225 -4.047 -2.411 1.00 98.81 219 GLU A C 1
ATOM 1765 O O . GLU A 1 219 ? -4.601 -4.223 -3.453 1.00 98.81 219 GLU A O 1
ATOM 1770 N N . ILE A 1 220 ? -6.546 -3.898 -2.406 1.00 98.62 220 ILE A N 1
ATOM 1771 C CA . ILE A 1 220 ? -7.335 -3.552 -3.587 1.00 98.62 220 ILE A CA 1
ATOM 1772 C C . ILE A 1 220 ? -7.613 -2.055 -3.490 1.00 98.62 220 ILE A C 1
ATOM 1774 O O . ILE A 1 220 ? -8.396 -1.610 -2.645 1.00 98.62 220 ILE A O 1
ATOM 1778 N N . ASN A 1 221 ? -6.937 -1.281 -4.335 1.00 98.00 221 ASN A N 1
ATOM 1779 C CA . ASN A 1 221 ? -6.988 0.168 -4.287 1.00 98.00 221 ASN A CA 1
ATOM 1780 C C . ASN A 1 221 ? -8.017 0.730 -5.280 1.00 98.00 221 ASN A C 1
ATOM 1782 O O . ASN A 1 221 ? -7.976 0.445 -6.483 1.00 98.00 221 ASN A O 1
ATOM 1786 N N . ASN A 1 222 ? -8.928 1.563 -4.777 1.00 96.94 222 ASN A N 1
ATOM 1787 C CA . ASN A 1 222 ? -10.017 2.134 -5.563 1.00 96.94 222 ASN A CA 1
ATOM 1788 C C . ASN A 1 222 ? -9.524 3.170 -6.581 1.00 96.94 222 ASN A C 1
ATOM 1790 O O . ASN A 1 222 ? -9.959 3.159 -7.732 1.00 96.94 222 ASN A O 1
ATOM 1794 N N . THR A 1 223 ? -8.610 4.050 -6.167 1.00 93.81 223 THR A N 1
ATOM 1795 C CA . THR A 1 223 ? -8.099 5.146 -7.001 1.00 93.81 223 THR A CA 1
ATOM 1796 C C . THR A 1 223 ? -7.232 4.615 -8.137 1.00 93.81 223 THR A C 1
ATOM 1798 O O . THR A 1 223 ? -7.409 5.011 -9.289 1.00 93.81 223 THR A O 1
ATOM 1801 N N . ALA A 1 224 ? -6.352 3.660 -7.839 1.00 93.31 224 ALA A N 1
ATOM 1802 C CA . ALA A 1 224 ? -5.503 3.013 -8.834 1.00 93.31 224 ALA A CA 1
ATOM 1803 C C . ALA A 1 224 ? -6.261 2.022 -9.732 1.00 93.31 224 ALA A C 1
ATOM 1805 O O . ALA A 1 224 ? -5.745 1.638 -10.781 1.00 93.31 224 ALA A O 1
ATOM 1806 N N . ARG A 1 225 ? -7.451 1.573 -9.305 1.00 95.75 225 ARG A N 1
ATOM 1807 C CA . ARG A 1 225 ? -8.188 0.441 -9.892 1.00 95.7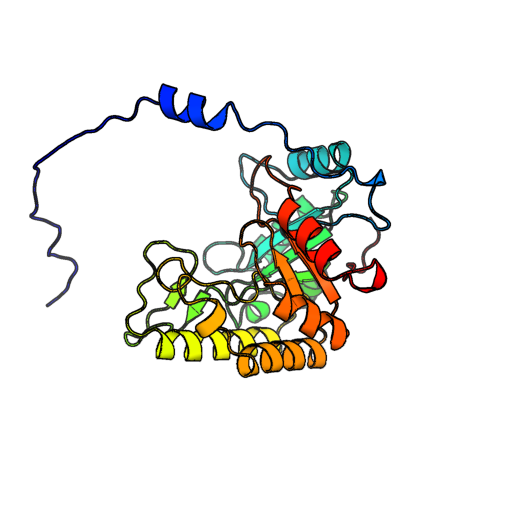5 225 ARG A CA 1
ATOM 1808 C C . ARG A 1 225 ? -7.286 -0.784 -10.097 1.00 95.75 225 ARG A C 1
ATOM 1810 O O . ARG A 1 225 ? -7.252 -1.379 -11.172 1.00 95.75 225 ARG A O 1
ATOM 1817 N N . SER A 1 226 ? -6.531 -1.129 -9.056 1.00 95.88 226 SER A N 1
ATOM 1818 C CA . SER A 1 226 ? -5.515 -2.185 -9.064 1.00 95.88 226 SER A CA 1
ATOM 1819 C C . SER A 1 226 ? -5.563 -2.963 -7.743 1.00 95.88 226 SER A C 1
ATOM 1821 O O . SER A 1 226 ? -5.890 -2.363 -6.719 1.00 95.88 226 SER A O 1
ATOM 1823 N N . PRO A 1 227 ? -5.266 -4.274 -7.723 1.00 98.06 227 PRO A N 1
ATOM 1824 C CA . PRO A 1 227 ? -4.877 -5.126 -8.843 1.00 98.06 227 PRO A CA 1
ATOM 1825 C C . PRO A 1 227 ? -6.092 -5.613 -9.638 1.00 98.06 227 PRO A C 1
ATOM 1827 O O . PRO A 1 227 ? -7.231 -5.475 -9.200 1.00 98.06 227 PRO A O 1
ATOM 1830 N N . HIS A 1 228 ? -5.846 -6.170 -10.822 1.00 97.88 228 HIS A N 1
ATOM 1831 C CA . HIS A 1 228 ? -6.875 -6.724 -11.705 1.00 97.88 228 HIS A CA 1
ATOM 1832 C C . HIS A 1 228 ? -7.375 -8.111 -11.239 1.00 97.88 228 HIS A C 1
ATOM 1834 O O . HIS A 1 228 ? -6.756 -8.779 -10.410 1.00 97.88 228 HIS A O 1
ATOM 1840 N N . GLU A 1 229 ? -8.498 -8.561 -11.807 1.00 98.19 229 GLU A N 1
ATOM 1841 C CA . GLU A 1 229 ? -9.224 -9.786 -11.419 1.00 98.19 229 GLU A CA 1
ATOM 1842 C C . GLU A 1 229 ? -8.372 -11.064 -11.387 1.00 98.19 229 GLU A C 1
ATOM 1844 O O . GLU A 1 229 ? -8.494 -11.862 -10.455 1.00 98.19 229 GLU A O 1
ATOM 1849 N N . GLU A 1 230 ? -7.533 -11.280 -12.405 1.00 98.19 230 GLU A N 1
ATOM 1850 C CA . GLU A 1 230 ? -6.712 -12.492 -12.521 1.00 98.19 230 GLU A CA 1
ATOM 1851 C C . GLU A 1 230 ? -5.757 -12.619 -11.330 1.00 98.19 230 GLU A C 1
ATOM 1853 O O . GLU A 1 230 ? -5.701 -13.671 -10.688 1.00 98.19 230 GLU A O 1
ATOM 1858 N N . PHE A 1 231 ? -5.088 -11.521 -10.965 1.00 98.81 231 PHE A N 1
ATOM 1859 C CA . PHE A 1 231 ? -4.219 -11.480 -9.797 1.00 98.81 231 PHE A CA 1
ATOM 1860 C C . PHE A 1 231 ? -4.983 -11.704 -8.488 1.00 98.81 231 PHE A C 1
ATOM 1862 O O . PHE A 1 231 ? -4.551 -12.509 -7.667 1.00 98.81 231 PHE A O 1
ATOM 1869 N N . ILE A 1 232 ? -6.140 -11.057 -8.295 1.00 98.81 232 ILE A N 1
ATOM 1870 C CA . ILE A 1 232 ? -6.955 -11.244 -7.078 1.00 98.81 232 ILE A CA 1
ATOM 1871 C C . ILE A 1 232 ? -7.401 -12.703 -6.952 1.00 98.81 232 ILE A C 1
ATOM 1873 O O . ILE A 1 232 ? -7.313 -13.299 -5.879 1.00 98.81 232 ILE A O 1
ATOM 1877 N N . THR A 1 233 ? -7.830 -13.315 -8.055 1.00 98.62 233 THR A N 1
ATOM 1878 C CA . THR A 1 233 ? -8.233 -14.725 -8.083 1.00 98.62 233 THR A CA 1
ATOM 1879 C C . THR A 1 233 ? -7.061 -15.648 -7.745 1.00 98.62 233 THR A C 1
ATOM 1881 O O . THR A 1 233 ? -7.232 -16.605 -6.985 1.00 98.62 233 THR A O 1
ATOM 1884 N N . MET A 1 234 ? -5.868 -15.364 -8.275 1.00 98.50 234 MET A N 1
ATOM 1885 C CA . MET A 1 234 ? -4.637 -16.099 -7.976 1.00 98.50 234 MET A CA 1
ATOM 1886 C C . MET A 1 234 ? -4.254 -15.977 -6.494 1.00 98.50 234 MET A C 1
ATOM 1888 O O . MET A 1 234 ? -4.096 -16.992 -5.816 1.00 98.50 234 MET A O 1
ATOM 1892 N N . ALA A 1 235 ? -4.201 -14.751 -5.970 1.00 98.81 235 ALA A N 1
ATOM 1893 C CA . ALA A 1 235 ? -3.893 -14.447 -4.575 1.00 98.81 235 ALA A CA 1
ATOM 1894 C C . ALA A 1 235 ? -4.873 -15.126 -3.604 1.00 98.81 235 ALA A C 1
ATOM 1896 O O . ALA A 1 235 ? -4.461 -15.760 -2.631 1.00 98.81 235 ALA A O 1
ATOM 1897 N N . LYS A 1 236 ? -6.175 -15.086 -3.912 1.00 98.62 236 LYS A N 1
ATOM 1898 C CA . LYS A 1 236 ? -7.209 -15.752 -3.115 1.00 98.62 236 LYS A CA 1
ATOM 1899 C C . LYS A 1 236 ? -6.993 -17.262 -3.058 1.00 98.62 236 LYS A C 1
ATOM 1901 O O . LYS A 1 236 ? -7.062 -17.850 -1.983 1.00 98.62 236 LYS A O 1
ATOM 1906 N N . ARG A 1 237 ? -6.719 -17.907 -4.200 1.00 98.50 237 ARG A N 1
ATOM 1907 C CA . ARG A 1 237 ? -6.439 -19.356 -4.252 1.00 98.50 237 ARG A CA 1
ATOM 1908 C C . ARG A 1 237 ? -5.216 -19.735 -3.419 1.00 98.50 237 ARG A C 1
ATOM 1910 O O . ARG A 1 237 ? -5.194 -20.822 -2.851 1.00 98.50 237 ARG A O 1
ATOM 1917 N N . ALA A 1 238 ? -4.232 -18.844 -3.328 1.00 98.50 238 ALA A N 1
ATOM 1918 C CA . ALA A 1 238 ? -3.053 -19.024 -2.490 1.00 98.50 238 ALA A CA 1
ATOM 1919 C C . ALA A 1 238 ? -3.326 -18.824 -0.984 1.00 98.50 238 ALA A C 1
ATOM 1921 O O . ALA A 1 238 ? -2.476 -19.182 -0.166 1.00 98.50 238 ALA A O 1
ATOM 1922 N N . GLY A 1 239 ? -4.507 -18.312 -0.616 1.00 98.44 239 GLY A N 1
ATOM 1923 C CA . GLY A 1 239 ? -4.930 -18.070 0.764 1.00 98.44 239 GLY A CA 1
ATOM 1924 C C . GLY A 1 239 ? -4.569 -16.684 1.305 1.00 98.44 239 GLY A C 1
ATOM 1925 O O . GLY A 1 239 ? -4.680 -16.470 2.515 1.00 98.44 239 GLY A O 1
ATOM 1926 N N . LEU A 1 240 ? -4.141 -15.758 0.439 1.00 98.81 240 LEU A N 1
ATOM 1927 C CA . LEU A 1 240 ? -3.821 -14.387 0.835 1.00 98.81 240 LEU A CA 1
ATOM 1928 C C . LEU A 1 240 ? -5.051 -13.641 1.348 1.00 98.81 240 LEU A C 1
ATOM 1930 O O . LEU A 1 240 ? -6.189 -13.931 0.970 1.00 98.81 240 LEU A O 1
ATOM 1934 N N . LYS A 1 241 ? -4.793 -12.664 2.220 1.00 98.75 241 LYS A N 1
ATOM 1935 C CA . LYS A 1 241 ? -5.801 -11.722 2.701 1.00 98.75 241 LYS A CA 1
ATOM 1936 C C . LYS A 1 241 ? -5.787 -10.448 1.873 1.00 98.75 241 LYS A C 1
ATOM 1938 O O . LYS A 1 241 ? -4.762 -10.088 1.300 1.00 98.75 241 LYS A O 1
ATOM 1943 N N . PHE A 1 242 ? -6.916 -9.754 1.863 1.00 98.75 242 PHE A N 1
ATOM 1944 C CA . PHE A 1 242 ? -7.092 -8.497 1.154 1.00 98.75 242 PHE A CA 1
ATOM 1945 C C . PHE A 1 242 ? -7.440 -7.359 2.105 1.00 98.75 242 PHE A C 1
ATOM 1947 O O . PHE A 1 242 ? -8.029 -7.566 3.169 1.00 98.75 242 PHE A O 1
ATOM 1954 N N . THR A 1 243 ? -7.122 -6.145 1.686 1.00 98.62 243 THR A N 1
ATOM 1955 C CA . THR A 1 243 ? -7.648 -4.909 2.267 1.00 98.62 243 THR A CA 1
ATOM 1956 C C . THR A 1 243 ? -8.254 -4.062 1.162 1.00 98.62 243 THR A C 1
ATOM 1958 O O . THR A 1 243 ? -7.948 -4.246 -0.015 1.00 98.62 243 THR A O 1
ATOM 1961 N N . PHE A 1 244 ? -9.138 -3.141 1.525 1.00 98.38 244 PHE A N 1
ATOM 1962 C CA . PHE A 1 244 ? -9.512 -2.064 0.622 1.00 98.38 244 PHE A CA 1
ATOM 1963 C C . PHE A 1 244 ? -8.800 -0.790 1.038 1.00 98.38 244 PHE A C 1
ATOM 1965 O O . PHE A 1 244 ? -8.600 -0.547 2.231 1.00 98.38 244 PHE A O 1
ATOM 1972 N N . GLY A 1 245 ? -8.479 0.023 0.044 1.00 97.69 245 GLY A N 1
ATOM 1973 C CA . GLY A 1 245 ? -7.940 1.351 0.250 1.00 97.69 245 GLY A CA 1
ATOM 1974 C C . GLY A 1 245 ? -8.421 2.309 -0.825 1.00 97.69 245 GLY A C 1
ATOM 1975 O O . GLY A 1 245 ? -8.569 1.931 -1.990 1.00 97.69 245 GLY A O 1
ATOM 1976 N N . SER A 1 246 ? -8.705 3.550 -0.450 1.00 95.94 246 SER A N 1
ATOM 1977 C CA . SER A 1 246 ? -9.053 4.598 -1.413 1.00 95.94 246 SER A CA 1
ATOM 1978 C C . SER A 1 246 ? -7.893 5.549 -1.713 1.00 95.94 246 SER A C 1
ATOM 1980 O O . SER A 1 246 ? -7.908 6.197 -2.756 1.00 95.94 246 SER A O 1
ATOM 1982 N N . ASP A 1 247 ? -6.888 5.620 -0.838 1.00 95.94 247 ASP A N 1
ATOM 1983 C CA . ASP A 1 247 ? -5.795 6.604 -0.845 1.00 95.94 247 ASP A CA 1
ATOM 1984 C C . ASP A 1 247 ? -6.306 8.052 -0.999 1.00 95.94 247 ASP A C 1
ATOM 1986 O O . ASP A 1 247 ? -5.777 8.889 -1.737 1.00 95.94 247 ASP A O 1
ATOM 1990 N N . THR A 1 248 ? -7.418 8.349 -0.324 1.00 95.38 248 THR A N 1
ATOM 1991 C CA . THR A 1 248 ? -8.088 9.651 -0.403 1.00 95.38 248 THR A CA 1
ATOM 1992 C C . THR A 1 248 ? -7.593 10.627 0.660 1.00 95.38 248 THR A C 1
ATOM 1994 O O . THR A 1 248 ? -7.127 10.240 1.730 1.00 95.38 248 THR A O 1
ATOM 1997 N N . ARG A 1 249 ? -7.710 11.921 0.334 1.00 95.06 249 ARG A N 1
ATOM 1998 C CA . ARG A 1 249 ? -7.288 13.084 1.143 1.00 95.06 249 ARG A CA 1
ATOM 1999 C C . ARG A 1 249 ? -8.400 14.136 1.274 1.00 95.06 249 ARG A C 1
ATOM 2001 O O . ARG A 1 249 ? -8.123 15.312 1.461 1.00 95.06 249 ARG A O 1
ATOM 2008 N N . ASN A 1 250 ? -9.650 13.752 1.007 1.00 93.69 250 ASN A N 1
ATOM 2009 C CA . ASN A 1 250 ? -10.783 14.676 0.905 1.00 93.69 250 ASN A CA 1
ATOM 2010 C C . ASN A 1 250 ? -12.129 13.938 1.066 1.00 93.69 250 ASN A C 1
ATOM 2012 O O . ASN A 1 250 ? -12.172 12.724 1.245 1.00 93.69 250 ASN A O 1
ATOM 2016 N N . PHE A 1 251 ? -13.245 14.658 0.917 1.00 89.75 251 PHE A N 1
ATOM 2017 C CA . PHE A 1 251 ? -14.612 14.140 1.085 1.00 89.75 251 PHE A CA 1
ATOM 2018 C C . PHE A 1 251 ? -15.076 13.068 0.074 1.00 89.75 251 PHE A C 1
ATOM 2020 O O . PHE A 1 251 ? -16.198 12.575 0.196 1.00 89.75 251 PHE A O 1
ATOM 2027 N N . THR A 1 252 ? -14.262 12.666 -0.911 1.00 88.00 252 THR A N 1
ATOM 2028 C CA . THR A 1 252 ? -14.512 11.441 -1.698 1.00 88.00 252 THR A CA 1
ATOM 2029 C C . THR A 1 252 ? -14.108 10.166 -0.954 1.00 88.00 252 THR A C 1
ATOM 2031 O O . THR A 1 252 ? -14.240 9.076 -1.506 1.00 88.00 252 THR A O 1
ATOM 2034 N N . MET A 1 253 ? -13.625 10.293 0.281 1.00 88.88 253 MET A N 1
ATOM 2035 C CA . MET A 1 253 ? -13.269 9.198 1.176 1.00 88.88 253 MET A CA 1
ATOM 2036 C C . MET A 1 253 ? -14.382 8.166 1.364 1.00 88.88 253 MET A C 1
ATOM 2038 O O . MET A 1 253 ? -15.568 8.498 1.395 1.00 88.88 253 MET A O 1
ATOM 2042 N N . GLY A 1 254 ? -13.985 6.896 1.478 1.00 85.19 254 GLY A N 1
ATOM 2043 C CA . GLY A 1 254 ? -14.906 5.765 1.591 1.00 85.19 254 GLY A CA 1
ATOM 2044 C C . GLY A 1 254 ? -15.597 5.375 0.281 1.00 85.19 254 GLY A C 1
ATOM 2045 O O . GLY A 1 254 ? -16.370 4.418 0.274 1.00 85.19 254 GLY A O 1
ATOM 2046 N N . ARG A 1 255 ? -15.322 6.059 -0.842 1.00 89.88 255 ARG A N 1
ATOM 2047 C CA . ARG A 1 255 ? -15.708 5.561 -2.170 1.00 89.88 255 ARG A CA 1
ATOM 2048 C C . ARG A 1 255 ? -14.820 4.377 -2.537 1.00 89.88 255 ARG A C 1
ATOM 2050 O O . ARG A 1 255 ? -13.619 4.533 -2.740 1.00 89.88 255 ARG A O 1
ATOM 2057 N N . LEU A 1 256 ? -15.438 3.203 -2.607 1.00 94.25 256 LEU A N 1
ATOM 2058 C CA . LEU A 1 256 ? -14.784 1.907 -2.801 1.00 94.25 256 LEU A CA 1
ATOM 2059 C C . LEU A 1 256 ? -15.418 1.120 -3.961 1.00 94.25 256 LEU A C 1
ATOM 2061 O O . LEU A 1 256 ? -15.436 -0.108 -3.941 1.00 94.25 256 LEU A O 1
ATOM 2065 N N . ASP A 1 257 ? -15.977 1.817 -4.955 1.00 94.00 257 ASP A N 1
ATOM 2066 C CA . ASP A 1 257 ? -16.757 1.224 -6.049 1.00 94.00 257 ASP A CA 1
ATOM 2067 C C . ASP A 1 257 ? -16.001 0.104 -6.775 1.00 94.00 257 ASP A C 1
ATOM 2069 O O . ASP A 1 257 ? -16.524 -1.001 -6.921 1.00 94.00 257 ASP A O 1
ATOM 2073 N N . TYR A 1 258 ? -14.743 0.354 -7.162 1.00 96.00 258 TYR A N 1
ATOM 2074 C CA . TYR A 1 258 ? -13.901 -0.659 -7.799 1.00 96.00 258 TYR A CA 1
ATOM 2075 C C . TYR A 1 258 ? -13.653 -1.839 -6.864 1.00 96.00 258 TYR A C 1
ATOM 2077 O O . TYR A 1 258 ? -13.768 -2.993 -7.274 1.00 96.00 258 TYR A O 1
ATOM 2085 N N . CYS A 1 259 ? -13.339 -1.553 -5.601 1.00 96.94 259 CYS A N 1
ATOM 2086 C CA . CYS A 1 259 ? -13.030 -2.570 -4.607 1.00 96.94 259 CYS A CA 1
ATOM 2087 C C . CYS A 1 259 ? -14.206 -3.529 -4.402 1.00 96.94 259 CYS A C 1
ATOM 2089 O O . CYS A 1 259 ? -14.033 -4.745 -4.390 1.00 96.94 259 CYS A O 1
ATOM 2091 N N . LEU A 1 260 ? -15.415 -2.984 -4.296 1.00 95.62 260 LEU A N 1
ATOM 2092 C CA . LEU A 1 260 ? -16.649 -3.740 -4.108 1.00 95.62 260 LEU A CA 1
ATOM 2093 C C . LEU A 1 260 ? -17.036 -4.523 -5.367 1.00 95.62 260 LEU A C 1
ATOM 2095 O O . LEU A 1 260 ? -17.401 -5.697 -5.273 1.00 95.62 260 LEU A O 1
ATOM 2099 N N . GLU A 1 261 ? -16.910 -3.902 -6.543 1.00 95.88 261 GLU A N 1
ATOM 2100 C CA . GLU A 1 261 ? -17.136 -4.546 -7.839 1.00 95.88 261 GLU A CA 1
ATOM 2101 C C . GLU A 1 261 ? -16.222 -5.767 -8.009 1.00 95.88 261 GLU A C 1
ATOM 2103 O O . GLU A 1 261 ? -16.695 -6.884 -8.249 1.00 95.88 261 GLU A O 1
ATOM 2108 N N . ILE A 1 262 ? -14.912 -5.573 -7.841 1.00 97.50 262 ILE A N 1
ATOM 2109 C CA . ILE A 1 262 ? -13.920 -6.614 -8.099 1.00 97.50 262 ILE A CA 1
ATOM 2110 C C . ILE A 1 262 ? -13.935 -7.698 -7.020 1.00 97.50 262 ILE A C 1
ATOM 2112 O O . ILE A 1 262 ? -13.789 -8.877 -7.344 1.00 97.50 262 ILE A O 1
ATOM 2116 N N . ALA A 1 263 ? -14.199 -7.338 -5.758 1.00 96.50 263 ALA A N 1
ATOM 2117 C CA . ALA A 1 263 ? -14.374 -8.301 -4.676 1.00 96.50 263 ALA A CA 1
ATOM 2118 C C . ALA A 1 263 ? -15.558 -9.228 -4.950 1.00 96.50 263 ALA A C 1
ATOM 2120 O O . ALA A 1 263 ? -15.416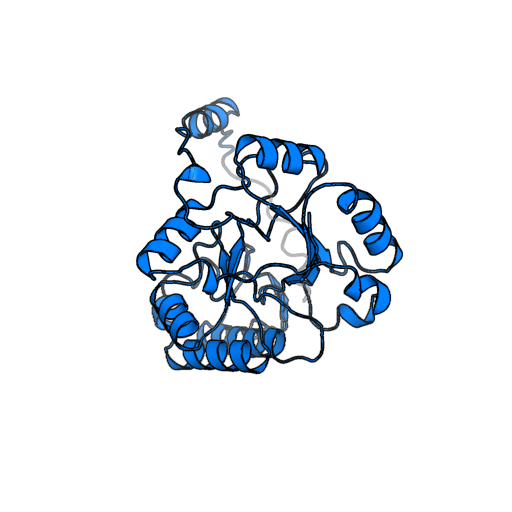 -10.448 -4.854 1.00 96.50 263 ALA A O 1
ATOM 2121 N N . LYS A 1 264 ? -16.702 -8.672 -5.373 1.00 95.38 264 LYS A N 1
ATOM 2122 C CA . LYS A 1 264 ? -17.869 -9.464 -5.775 1.00 95.38 264 LYS A CA 1
ATOM 2123 C C . LYS A 1 264 ? -17.542 -10.368 -6.960 1.00 95.38 264 LYS A C 1
ATOM 2125 O O . LYS A 1 264 ? -17.882 -11.549 -6.928 1.00 95.38 264 LYS A O 1
ATOM 2130 N N . LYS A 1 265 ? -16.859 -9.841 -7.980 1.00 96.75 265 LYS A N 1
ATOM 2131 C CA . LYS A 1 265 ? -16.469 -10.602 -9.176 1.00 96.75 265 LYS A CA 1
ATOM 2132 C C . LYS A 1 265 ? -15.552 -11.785 -8.845 1.00 96.75 265 LYS A C 1
ATOM 2134 O O . LYS A 1 265 ? -15.774 -12.885 -9.338 1.00 96.75 265 LYS A O 1
ATOM 2139 N N . CYS A 1 266 ? -14.595 -11.586 -7.939 1.00 97.62 266 CYS A N 1
ATOM 2140 C CA . CYS A 1 266 ? -13.679 -12.627 -7.457 1.00 97.62 266 CYS A CA 1
ATOM 2141 C C . CYS A 1 266 ? -14.291 -13.515 -6.348 1.00 97.62 266 CYS A C 1
ATOM 2143 O O . CYS A 1 266 ? -13.634 -14.417 -5.808 1.00 97.62 266 CYS A O 1
ATOM 2145 N N . GLY A 1 267 ? -15.545 -13.251 -5.968 1.00 95.94 267 GLY A N 1
ATOM 2146 C CA . GLY A 1 267 ? -16.273 -13.952 -4.916 1.00 95.94 267 GLY A CA 1
ATOM 2147 C C . GLY A 1 267 ? -15.630 -13.834 -3.535 1.00 95.94 267 GLY A C 1
ATOM 2148 O O . GLY A 1 267 ? -15.671 -14.807 -2.783 1.00 95.94 267 GLY A O 1
ATOM 2149 N N . LEU A 1 268 ? -14.948 -12.728 -3.222 1.00 96.50 268 LEU A N 1
ATOM 2150 C CA . LEU A 1 268 ? -14.339 -12.509 -1.908 1.00 96.50 268 LEU A CA 1
ATOM 2151 C C . LEU A 1 268 ? -15.407 -12.512 -0.808 1.00 96.50 268 LEU A C 1
ATOM 2153 O O . LEU A 1 268 ? -16.516 -12.006 -0.974 1.00 96.50 268 LEU A O 1
ATOM 2157 N N . THR A 1 269 ? -15.053 -13.109 0.319 1.00 94.75 269 THR A N 1
ATOM 2158 C CA . THR A 1 269 ? -15.892 -13.284 1.504 1.00 94.75 269 THR A CA 1
ATOM 2159 C C . THR A 1 269 ? -15.228 -12.636 2.711 1.00 94.75 269 THR A C 1
ATOM 2161 O O . THR A 1 269 ? -14.057 -12.270 2.661 1.00 94.75 269 THR A O 1
ATOM 2164 N N . GLN A 1 270 ? -15.943 -12.540 3.833 1.00 93.25 270 GLN A N 1
ATOM 2165 C CA . GLN A 1 270 ? -15.396 -11.966 5.065 1.00 93.25 270 GLN A CA 1
ATOM 2166 C C . GLN A 1 270 ? -14.066 -12.605 5.495 1.00 93.25 270 GLN A C 1
ATOM 2168 O O . GLN A 1 270 ? -13.176 -11.905 5.970 1.00 93.25 270 GLN A O 1
ATOM 2173 N N . SER A 1 271 ? -13.908 -13.921 5.317 1.00 95.50 271 SER A N 1
ATOM 2174 C CA . SER A 1 271 ? -12.678 -14.622 5.697 1.00 95.50 271 SER A CA 1
ATOM 2175 C C . SER A 1 271 ? -11.482 -14.276 4.817 1.00 95.50 271 SER A C 1
ATOM 2177 O O . SER A 1 271 ? -10.362 -14.616 5.187 1.00 95.50 271 SER A O 1
ATOM 2179 N N . ASP A 1 272 ? -11.693 -13.630 3.671 1.00 97.50 272 ASP A N 1
ATOM 2180 C CA . ASP A 1 272 ? -10.628 -13.229 2.754 1.00 97.50 272 ASP A CA 1
ATOM 2181 C C . ASP A 1 272 ? -10.015 -11.872 3.136 1.00 97.50 272 ASP A C 1
ATOM 2183 O O . ASP A 1 272 ? -9.014 -11.481 2.551 1.00 97.50 272 ASP A O 1
ATOM 2187 N N . PHE A 1 273 ? -10.559 -11.156 4.125 1.00 97.75 273 PHE A N 1
ATOM 2188 C CA . PHE A 1 273 ? -10.066 -9.831 4.506 1.00 97.75 273 PHE A CA 1
ATOM 2189 C C . PHE A 1 273 ? -9.126 -9.860 5.712 1.00 97.75 273 PHE A C 1
ATOM 2191 O O . PHE A 1 273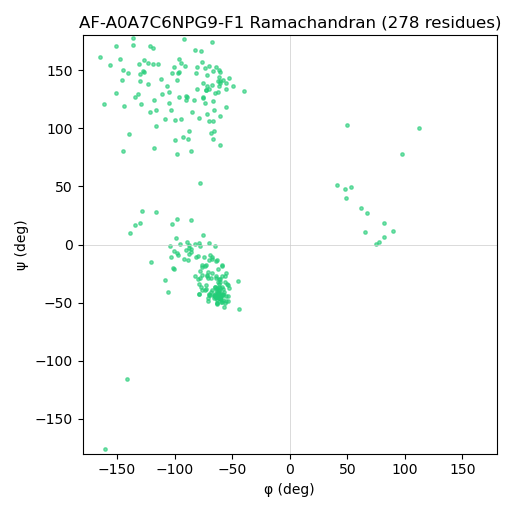 ? -9.322 -10.604 6.676 1.00 97.75 273 PHE A O 1
ATOM 2198 N N . PHE A 1 274 ? -8.100 -9.015 5.654 1.00 97.75 274 PHE A N 1
ATOM 2199 C CA . PHE A 1 274 ? -7.254 -8.675 6.790 1.00 97.75 274 PHE A CA 1
ATOM 2200 C C . PHE A 1 274 ? -8.010 -7.718 7.719 1.00 97.75 274 PHE A C 1
ATOM 2202 O O . PHE A 1 274 ? -8.688 -6.797 7.262 1.00 97.75 274 PHE A O 1
ATOM 2209 N N . VAL A 1 275 ? -7.887 -7.937 9.029 1.00 96.62 275 VAL A N 1
ATOM 2210 C CA . VAL A 1 275 ? -8.512 -7.111 10.067 1.00 96.62 275 VAL A CA 1
ATOM 2211 C C . VAL A 1 275 ? -7.427 -6.727 11.075 1.00 96.62 275 VAL A C 1
ATOM 2213 O O . VAL A 1 275 ? -6.827 -7.634 11.663 1.00 96.62 275 VAL A O 1
ATOM 2216 N N . PRO A 1 276 ? -7.161 -5.426 11.302 1.00 97.25 276 PRO A N 1
ATOM 2217 C CA . PRO A 1 276 ? -6.203 -5.015 12.320 1.00 97.25 276 PRO A CA 1
ATOM 2218 C C . PRO A 1 276 ? -6.621 -5.489 13.720 1.00 97.25 276 PRO A C 1
ATOM 2220 O O . PRO A 1 276 ? -7.808 -5.601 14.032 1.00 97.25 276 PRO A O 1
ATOM 2223 N N . LYS A 1 277 ? -5.640 -5.773 14.585 1.00 95.38 277 LYS A N 1
ATOM 2224 C CA . LYS A 1 277 ? -5.870 -6.471 15.866 1.00 95.38 277 LYS A CA 1
ATOM 2225 C C . LYS A 1 277 ? -6.591 -5.633 16.925 1.00 95.38 277 LYS A C 1
ATOM 2227 O O . LYS A 1 277 ? -7.219 -6.206 17.815 1.00 95.38 277 LYS A O 1
ATOM 2232 N N . ARG A 1 278 ? -6.464 -4.304 16.885 1.00 95.31 278 ARG A N 1
ATOM 2233 C CA . ARG A 1 278 ? -7.053 -3.420 17.899 1.00 95.31 278 ARG A CA 1
ATOM 2234 C C . ARG A 1 278 ? -8.582 -3.440 17.818 1.00 95.31 278 ARG A C 1
ATOM 2236 O O . ARG A 1 278 ? -9.165 -3.390 16.740 1.00 95.31 278 ARG A O 1
ATOM 2243 N N . ALA A 1 279 ? -9.238 -3.500 18.971 1.00 91.25 279 ALA A N 1
ATOM 2244 C CA . ALA A 1 279 ? -10.676 -3.272 19.053 1.00 91.25 279 ALA A CA 1
ATOM 2245 C C . ALA A 1 279 ? -10.952 -1.758 19.054 1.00 91.25 279 ALA A C 1
ATOM 2247 O 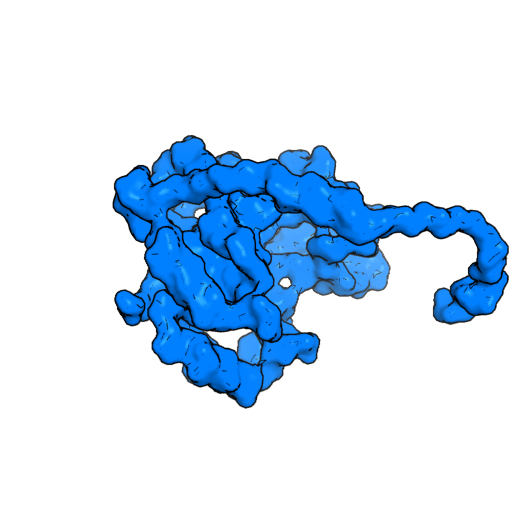O . ALA A 1 279 ? -10.274 -1.019 19.772 1.00 91.25 279 ALA A O 1
ATOM 2248 N N . LEU A 1 280 ? -11.923 -1.324 18.246 1.00 87.88 280 LEU A N 1
ATOM 2249 C CA . LEU A 1 280 ? -12.394 0.062 18.132 1.00 87.88 280 LEU A CA 1
ATOM 2250 C C . LEU A 1 280 ? -13.807 0.201 18.690 1.00 87.88 280 LEU A C 1
ATOM 2252 O O . LEU A 1 280 ? -14.605 -0.737 18.451 1.00 87.88 280 LEU A O 1
#

Sequence (280 aa):
MNRRDFLKHAGVAGGAVAASPLLANQLFSHAEQVNAPAQHDLPYRLMDLHVHTTDEFTIEDVVAVGKKTGVQFGVVNNVAPWKMWDDEALKKFFDETFPHPVYVGLQPMVLGWSKRLSPELIQKADYVLMDPQVLPNGNRYGDELKIWEIATYIDDVEFFMQRYFDHTIDVITNSEPIDILGWPLYLPGNVARDYYKLWTPDRLNRIVEAAKEHGVAIEINNTARSPHEEFITMAKRAGLKFTFGSDTRNFTMGRLDYCLEIAKKCGLTQSDFFVPKRAL

Secondary structure (DSSP, 8-state):
--TTSGGGS----S------HHHHHHHHTT-----PPPGGGSSS--EEEEE---SSS-HHHHHHHHHHH-PEEEEEEEESTTSB-SHHHHHHHHHHHTTSSSEEEEEE-STTGGGGS-HHHHTTSSEEEE-S-EETT-STT---EETTSTT---S-HHHHHHHHHHHHHHHHHSSS--SEE-STT---TTTGGGHHHHS-HHHHHHHHHHHHHHT-EEEEETTTTBS-HHHHHHHHHTT--EEEE--B-STTTT--HHHHHHHHHTT--GGGB---SS--

Solvent-accessible surface area (backbone atoms only — not comparable to full-atom values): 16263 Å² total; per-residue (Å²): 136,75,84,84,65,74,78,80,74,80,78,86,85,88,81,88,78,79,76,55,75,69,60,58,55,61,72,64,70,68,68,69,84,77,72,61,80,54,44,88,81,45,96,44,87,49,51,32,64,28,30,40,68,44,100,92,28,42,71,67,53,54,52,51,50,24,71,75,53,60,40,43,45,17,43,36,50,53,35,32,94,91,63,36,60,39,56,66,52,48,47,51,54,46,70,72,45,66,87,44,91,48,45,44,32,40,27,41,48,51,90,73,51,64,82,48,40,54,68,76,61,61,68,67,42,52,43,30,36,35,42,62,47,56,28,74,48,34,32,96,85,56,45,69,33,52,41,86,44,89,82,54,74,73,84,44,68,68,62,26,51,51,44,50,49,55,45,43,49,47,69,55,70,49,93,65,87,59,42,27,40,29,60,36,87,70,63,39,81,92,58,40,88,47,44,76,73,73,58,35,72,66,58,52,49,52,51,43,50,46,25,54,77,57,66,30,21,41,30,30,22,28,72,76,61,18,54,54,69,69,58,53,45,51,31,49,76,74,67,40,32,30,42,35,22,39,73,32,60,49,92,70,53,81,50,41,67,52,37,55,53,50,34,58,74,62,62,62,51,68,88,36,46,64,72,64,83,72,88,120

Nearest PDB structures (foldseek):
  3fs2-assembly1_A  TM=4.017E-01  e=9.981E-03  Brucella melitensis
  6xyz-assembly1_A  TM=3.964E-01  e=3.826E-02  Flavobacterium johnsoniae UW101
  1rvg-assembly2_D  TM=3.993E-01  e=7.490E-02  Thermus aquaticus
  1rv8-assembly1_A  TM=3.289E-01  e=1.298E-01  Thermus aquaticus
  1uin-assembly1_A  TM=4.012E-01  e=7.768E+00  Thermus thermophilus